Protein AF-A0A1Z8LL39-F1 (afdb_monomer)

Nearest PDB structures (foldseek):
  3uw0-assembly1_A  TM=2.334E-01  e=2.041E+00  Yersinia enterocolitica subsp. enterocolitica 8081

Structure (mmCIF, N/CA/C/O backbone):
data_AF-A0A1Z8LL39-F1
#
_entry.id   AF-A0A1Z8LL39-F1
#
loop_
_atom_site.group_PDB
_atom_site.id
_atom_site.type_symbol
_atom_site.label_atom_id
_atom_site.label_alt_id
_atom_site.label_comp_id
_atom_site.label_asym_id
_atom_site.label_entity_id
_atom_site.label_seq_id
_atom_site.pdbx_PDB_ins_code
_atom_site.Cartn_x
_atom_site.Cartn_y
_atom_site.Cartn_z
_atom_site.occupancy
_atom_site.B_iso_or_equiv
_atom_site.auth_seq_id
_atom_site.auth_comp_id
_atom_site.auth_asym_id
_atom_site.auth_atom_id
_atom_site.pdbx_PDB_model_num
ATOM 1 N N . MET A 1 1 ? -61.534 -32.043 -37.982 1.00 34.69 1 MET A N 1
ATOM 2 C CA . MET A 1 1 ? -60.806 -32.480 -36.775 1.00 34.69 1 MET A CA 1
ATOM 3 C C . MET A 1 1 ? -59.541 -31.649 -36.656 1.00 34.69 1 MET A C 1
ATOM 5 O O . MET A 1 1 ? -58.823 -31.565 -37.636 1.00 34.69 1 MET A O 1
ATOM 9 N N . LYS A 1 2 ? -59.333 -31.093 -35.455 1.00 34.78 2 LYS A N 1
ATOM 10 C CA . LYS A 1 2 ? -58.068 -30.719 -34.799 1.00 34.78 2 LYS A CA 1
ATOM 11 C C . LYS A 1 2 ? -57.168 -29.659 -35.461 1.00 34.78 2 LYS A C 1
ATOM 13 O O . LYS A 1 2 ? -56.485 -29.908 -36.444 1.00 34.78 2 LYS A O 1
ATOM 18 N N . TYR A 1 3 ? -57.147 -28.498 -34.804 1.00 37.38 3 TYR A N 1
ATOM 19 C CA . TYR A 1 3 ? -56.076 -27.505 -34.819 1.00 37.38 3 TYR A CA 1
ATOM 20 C C . TYR A 1 3 ? -54.719 -28.161 -34.521 1.00 37.38 3 TYR A C 1
ATOM 22 O O . TYR A 1 3 ? -54.639 -28.972 -33.599 1.00 37.38 3 TYR A O 1
ATOM 30 N N . SER A 1 4 ? -53.664 -27.750 -35.226 1.00 34.69 4 SER A N 1
ATOM 31 C CA . SER A 1 4 ? -52.287 -27.904 -34.745 1.00 34.69 4 SER A CA 1
ATOM 32 C C . SER A 1 4 ? -51.691 -26.521 -34.524 1.00 34.69 4 SER A C 1
ATOM 34 O O . SER A 1 4 ? -51.364 -25.801 -35.463 1.00 34.69 4 SER A O 1
ATOM 36 N N . VAL A 1 5 ? -51.614 -26.166 -33.245 1.00 36.31 5 VAL A N 1
ATOM 37 C CA . VAL A 1 5 ? -50.845 -25.052 -32.694 1.00 36.31 5 VAL A CA 1
ATOM 38 C C . VAL A 1 5 ? -49.366 -25.410 -32.829 1.00 36.31 5 VAL A C 1
ATOM 40 O O . VAL A 1 5 ? -48.944 -26.459 -32.343 1.00 36.31 5 VAL A O 1
ATOM 43 N N . LEU A 1 6 ? -48.579 -24.562 -33.489 1.00 31.30 6 LEU A N 1
ATOM 44 C CA . LEU A 1 6 ? -47.123 -24.658 -33.447 1.00 31.30 6 LEU A CA 1
ATOM 45 C C . LEU A 1 6 ? -46.660 -24.070 -32.107 1.00 31.30 6 LEU A C 1
ATOM 47 O O . LEU A 1 6 ? -46.739 -22.864 -31.891 1.00 31.30 6 LEU A O 1
ATOM 51 N N . ILE A 1 7 ? -46.229 -24.937 -31.192 1.00 41.28 7 ILE A N 1
ATOM 52 C CA . ILE A 1 7 ? -45.580 -24.553 -29.936 1.00 41.28 7 ILE A CA 1
ATOM 53 C C . ILE A 1 7 ? -44.155 -24.103 -30.275 1.00 41.28 7 ILE A C 1
ATOM 55 O O . ILE A 1 7 ? -43.344 -24.905 -30.734 1.00 41.28 7 ILE A O 1
ATOM 59 N N . LEU A 1 8 ? -43.852 -22.824 -30.052 1.00 32.78 8 LEU A N 1
ATOM 60 C CA . LEU A 1 8 ? -42.484 -22.312 -30.057 1.00 32.78 8 LEU A CA 1
ATOM 61 C C . LEU A 1 8 ? -41.840 -22.687 -28.715 1.00 32.78 8 LEU A C 1
ATOM 63 O O . LEU A 1 8 ? -42.131 -22.078 -27.688 1.00 32.78 8 LEU A O 1
ATOM 67 N N . VAL A 1 9 ? -40.997 -23.719 -28.710 1.00 42.09 9 VAL A N 1
ATOM 68 C CA . VAL A 1 9 ? -40.139 -24.033 -27.560 1.00 42.09 9 VAL A CA 1
ATOM 69 C C . VAL A 1 9 ? -38.958 -23.068 -27.605 1.00 42.09 9 VAL A C 1
ATOM 71 O O . VAL A 1 9 ? -38.073 -23.202 -28.448 1.00 42.09 9 VAL A O 1
ATOM 74 N N . LEU A 1 10 ? -38.962 -22.072 -26.719 1.00 36.94 10 LEU A N 1
ATOM 75 C CA . LEU A 1 10 ? -37.819 -21.194 -26.495 1.00 36.94 10 LEU A CA 1
ATOM 76 C C . LEU A 1 10 ? -36.738 -22.011 -25.768 1.00 36.94 10 LEU A C 1
ATOM 78 O O . LEU A 1 10 ? -36.784 -22.181 -24.552 1.00 36.94 10 LEU A O 1
ATOM 82 N N . PHE A 1 11 ? -35.793 -22.575 -26.521 1.00 40.97 11 PHE A N 1
ATOM 83 C CA . PHE A 1 11 ? -34.561 -23.112 -25.949 1.00 40.97 11 PHE A CA 1
ATOM 84 C C . PHE A 1 11 ? -33.741 -21.920 -25.453 1.00 40.97 11 PHE A C 1
ATOM 86 O O . PHE A 1 11 ? -33.117 -21.212 -26.243 1.00 40.97 11 PHE A O 1
ATOM 93 N N . GLY A 1 12 ? -33.784 -21.672 -24.144 1.00 41.69 12 GLY A N 1
ATOM 94 C CA . GLY A 1 12 ? -32.833 -20.794 -23.480 1.00 41.69 12 GLY A CA 1
ATOM 95 C C . GLY A 1 12 ? -31.440 -21.397 -23.609 1.00 41.69 12 GLY A C 1
ATOM 96 O O . GLY A 1 12 ? -31.035 -22.209 -22.783 1.00 41.69 12 GLY A O 1
ATOM 97 N N . PHE A 1 13 ? -30.715 -21.022 -24.661 1.00 41.81 13 PHE A N 1
ATOM 98 C CA . PHE A 1 13 ? -29.265 -21.103 -24.642 1.00 41.81 13 PHE A CA 1
ATOM 99 C C . PHE A 1 13 ? -28.802 -20.069 -23.618 1.00 41.81 13 PHE A C 1
ATOM 101 O O . PHE A 1 13 ? -28.784 -18.872 -23.897 1.00 41.81 13 PHE A O 1
ATOM 108 N N . ALA A 1 14 ? -28.464 -20.532 -22.415 1.00 46.44 14 ALA A N 1
ATOM 109 C CA . ALA A 1 14 ? -27.533 -19.802 -21.578 1.00 46.44 14 ALA A CA 1
ATOM 110 C C . ALA A 1 14 ? -26.226 -19.731 -22.376 1.00 46.44 14 ALA A C 1
ATOM 112 O O . ALA A 1 14 ? -25.485 -20.708 -22.466 1.00 46.44 14 ALA A O 1
ATOM 113 N N . LEU A 1 15 ? -26.004 -18.603 -23.052 1.00 38.25 15 LEU A N 1
ATOM 114 C CA . LEU A 1 15 ? -24.686 -18.253 -23.546 1.00 38.25 15 LEU A CA 1
ATOM 115 C C . LEU A 1 15 ? -23.806 -18.163 -22.304 1.00 38.25 15 LEU A C 1
ATOM 117 O O . LEU A 1 15 ? -23.965 -17.255 -21.492 1.00 38.25 15 LEU A O 1
ATOM 121 N N . THR A 1 16 ? -22.909 -19.126 -22.129 1.00 42.84 16 THR A N 1
ATOM 122 C CA . THR A 1 16 ? -21.750 -18.926 -21.273 1.00 42.84 16 THR A CA 1
ATOM 123 C C . THR A 1 16 ? -20.955 -17.801 -21.921 1.00 42.84 16 THR A C 1
ATOM 125 O O . THR A 1 16 ? -20.288 -18.008 -22.935 1.00 42.84 16 THR A O 1
ATOM 128 N N . SER A 1 17 ? -21.092 -16.582 -21.403 1.00 45.56 17 SER A N 1
ATOM 129 C CA . SER A 1 17 ? -20.181 -15.496 -21.731 1.00 45.56 17 SER A CA 1
ATOM 130 C C . SER A 1 17 ? -18.804 -15.919 -21.232 1.00 45.56 17 SER A C 1
ATOM 132 O O . SER A 1 17 ? -18.501 -15.811 -20.047 1.00 45.56 17 SER A O 1
ATOM 134 N N . HIS A 1 18 ? -17.990 -16.474 -22.124 1.00 48.25 18 HIS A N 1
ATOM 135 C CA . HIS A 1 18 ? -16.562 -16.577 -21.890 1.00 48.25 18 HIS A CA 1
ATOM 136 C C . HIS A 1 18 ? -16.024 -15.159 -21.989 1.00 48.25 18 HIS A C 1
ATOM 138 O O . HIS A 1 18 ? -15.756 -14.670 -23.085 1.00 48.25 18 HIS A O 1
ATOM 144 N N . ALA A 1 19 ? -15.956 -14.465 -20.861 1.00 56.06 19 ALA A N 1
ATOM 145 C CA . ALA A 1 19 ? -15.096 -13.310 -20.809 1.00 56.06 19 ALA A CA 1
ATOM 146 C C . ALA A 1 19 ? -13.661 -13.839 -20.857 1.00 56.06 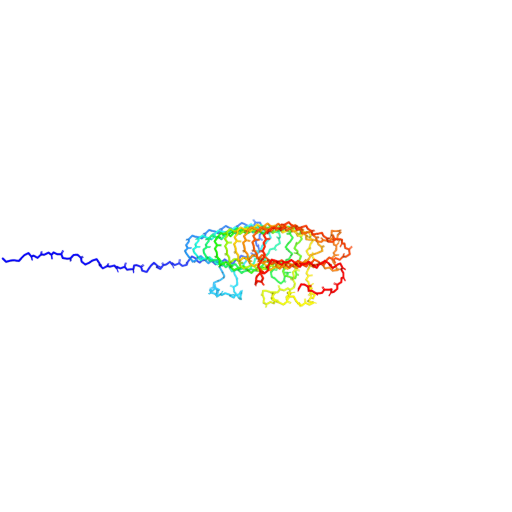19 ALA A C 1
ATOM 148 O O . ALA A 1 19 ? -13.260 -14.630 -20.006 1.00 56.06 19 ALA A O 1
ATOM 149 N N . ALA A 1 20 ? -12.961 -13.524 -21.940 1.00 62.50 20 ALA A N 1
ATOM 150 C CA . ALA A 1 20 ? -11.540 -13.789 -22.042 1.00 62.50 20 ALA A CA 1
ATOM 151 C C . ALA A 1 20 ? -10.791 -12.686 -21.291 1.00 62.50 20 ALA A C 1
ATOM 153 O O . ALA A 1 20 ? -11.190 -11.521 -21.352 1.00 62.50 20 ALA A O 1
ATOM 154 N N . ASP A 1 21 ? -9.721 -13.071 -20.609 1.00 68.50 21 ASP A N 1
ATOM 155 C CA . ASP A 1 21 ? -8.836 -12.146 -19.915 1.00 68.50 21 ASP A CA 1
ATOM 156 C C . ASP A 1 21 ? -8.061 -11.290 -20.930 1.00 68.50 21 ASP A C 1
ATOM 158 O O . ASP A 1 21 ? -7.567 -11.813 -21.936 1.00 68.50 21 ASP A O 1
ATOM 162 N N . ASN A 1 22 ? -7.909 -9.989 -20.670 1.00 76.31 22 ASN A N 1
ATOM 163 C CA . ASN A 1 22 ? -6.947 -9.168 -21.408 1.00 76.31 22 ASN A CA 1
ATOM 164 C C . ASN A 1 22 ? -5.600 -9.275 -20.705 1.00 76.31 22 ASN A C 1
ATOM 166 O O . ASN A 1 22 ? -5.484 -8.882 -19.549 1.00 76.31 22 ASN A O 1
ATOM 170 N N . GLN A 1 23 ? -4.585 -9.785 -21.395 1.00 82.38 23 GLN A N 1
ATOM 171 C CA . GLN A 1 23 ? -3.271 -10.042 -20.807 1.00 82.38 23 GLN A CA 1
ATOM 172 C C . GLN A 1 23 ? -2.202 -9.198 -21.502 1.00 82.38 23 GLN A C 1
ATOM 174 O O . GLN A 1 23 ? -2.102 -9.212 -22.731 1.00 82.38 23 GLN A O 1
ATOM 179 N N . ILE A 1 24 ? -1.412 -8.460 -20.722 1.00 80.94 24 ILE A N 1
ATOM 180 C CA . ILE A 1 24 ? -0.281 -7.658 -21.203 1.00 80.94 24 ILE A CA 1
ATOM 181 C C . ILE A 1 24 ? 0.986 -8.086 -20.462 1.00 80.94 24 ILE A C 1
ATOM 183 O O . ILE A 1 24 ? 0.988 -8.212 -19.239 1.00 80.94 24 ILE A O 1
ATOM 187 N N . TYR A 1 25 ? 2.060 -8.268 -21.232 1.00 81.25 25 TYR A N 1
ATOM 188 C CA . TYR A 1 25 ? 3.385 -8.649 -20.752 1.00 81.25 25 TYR A CA 1
ATOM 189 C C . TYR A 1 25 ? 4.413 -7.656 -21.295 1.00 81.25 25 TYR A C 1
ATOM 191 O O . TYR A 1 25 ? 4.533 -7.499 -22.514 1.00 81.25 25 TYR A O 1
ATOM 199 N N . ILE A 1 26 ? 5.149 -6.982 -20.410 1.00 76.69 26 ILE A N 1
ATOM 200 C CA . ILE A 1 26 ? 6.189 -6.014 -20.785 1.00 76.69 26 ILE A CA 1
ATOM 201 C C . ILE A 1 26 ? 7.491 -6.379 -20.072 1.00 76.69 26 ILE A C 1
ATOM 203 O O . ILE A 1 26 ? 7.519 -6.673 -18.884 1.00 76.69 26 ILE A O 1
ATOM 207 N N . THR A 1 27 ? 8.601 -6.321 -20.797 1.00 77.06 27 THR A N 1
ATOM 208 C CA . THR A 1 27 ? 9.925 -6.247 -20.181 1.00 77.06 27 THR A CA 1
ATOM 209 C C . THR A 1 27 ? 10.577 -4.980 -20.681 1.00 77.06 27 THR A C 1
ATOM 211 O O . THR A 1 27 ? 10.783 -4.831 -21.886 1.00 77.06 27 THR A O 1
ATOM 214 N N . GLN A 1 28 ? 10.893 -4.074 -19.762 1.00 74.50 28 GLN A N 1
ATOM 215 C CA . GLN A 1 28 ? 11.595 -2.842 -20.081 1.00 74.50 28 GLN A CA 1
ATOM 216 C C . GLN A 1 28 ? 12.889 -2.757 -19.280 1.00 74.50 28 GLN A C 1
ATOM 218 O O . GLN A 1 28 ? 12.918 -3.003 -18.075 1.00 74.50 28 GLN A O 1
ATOM 223 N N . THR A 1 29 ? 13.979 -2.405 -19.956 1.00 79.44 29 THR A N 1
ATOM 224 C CA . THR A 1 29 ? 15.306 -2.305 -19.337 1.00 79.44 29 THR A CA 1
ATOM 225 C C . THR A 1 29 ? 16.005 -1.023 -19.761 1.00 79.44 29 THR A C 1
ATOM 227 O O . THR A 1 29 ? 16.061 -0.739 -20.957 1.00 79.44 29 THR A O 1
ATOM 230 N N . ASN A 1 30 ? 16.617 -0.317 -18.806 1.00 73.25 30 ASN A N 1
ATOM 231 C CA . ASN A 1 30 ? 17.454 0.871 -19.032 1.00 73.25 30 ASN A CA 1
ATOM 232 C C . ASN A 1 30 ? 16.727 2.041 -19.718 1.00 73.25 30 ASN A C 1
ATOM 234 O O . ASN A 1 30 ? 17.304 2.740 -20.552 1.00 73.25 30 ASN A O 1
ATOM 238 N N . ALA A 1 31 ? 15.454 2.245 -19.382 1.00 73.31 31 ALA A N 1
ATOM 239 C CA . ALA A 1 31 ? 14.685 3.383 -19.860 1.00 73.31 31 ALA A CA 1
ATOM 240 C C . ALA A 1 31 ? 15.083 4.677 -19.128 1.00 73.31 31 ALA A C 1
ATOM 242 O O . ALA A 1 31 ? 15.419 4.659 -17.948 1.00 73.31 31 ALA A O 1
ATOM 243 N N . THR A 1 32 ? 15.033 5.816 -19.814 1.00 83.69 32 THR A N 1
ATOM 244 C CA . THR A 1 32 ? 15.180 7.142 -19.191 1.00 83.69 32 THR A CA 1
ATOM 245 C C . THR A 1 32 ? 14.031 8.010 -19.671 1.00 83.69 32 THR A C 1
ATOM 247 O O . THR A 1 32 ? 13.784 8.049 -20.879 1.00 83.69 32 THR A O 1
ATOM 250 N N . ASN A 1 33 ? 13.325 8.681 -18.759 1.00 84.38 33 ASN A N 1
ATOM 251 C CA . ASN A 1 33 ? 12.195 9.567 -19.071 1.00 84.38 33 ASN A CA 1
ATOM 252 C C . ASN A 1 33 ? 11.165 8.914 -20.005 1.00 84.38 33 ASN A C 1
ATOM 254 O O . ASN A 1 33 ? 10.737 9.503 -20.999 1.00 84.38 33 ASN A O 1
ATOM 258 N N . SER A 1 34 ? 10.850 7.645 -19.748 1.00 84.62 34 SER A N 1
ATOM 259 C CA . SER A 1 34 ? 9.909 6.886 -20.569 1.00 84.62 34 SER A CA 1
ATOM 260 C C . SER A 1 34 ? 8.511 6.954 -19.984 1.00 84.62 34 SER A C 1
ATOM 262 O O . SER A 1 34 ? 8.336 6.900 -18.770 1.00 84.62 34 SER A O 1
ATOM 264 N N . GLN A 1 35 ? 7.532 7.038 -20.878 1.00 89.88 35 GLN A N 1
ATOM 265 C CA . GLN A 1 35 ? 6.120 6.996 -20.545 1.00 89.88 35 GLN A CA 1
ATOM 266 C C . GLN A 1 35 ? 5.536 5.646 -20.963 1.00 89.88 35 GLN A C 1
ATOM 268 O O . GLN A 1 35 ? 5.779 5.188 -22.083 1.00 89.88 35 GLN A O 1
ATOM 273 N N . ILE A 1 36 ? 4.787 5.014 -20.065 1.00 88.56 36 ILE A N 1
ATOM 274 C CA . ILE A 1 36 ? 4.043 3.783 -20.318 1.00 88.56 36 ILE A CA 1
ATOM 275 C C . ILE A 1 36 ? 2.612 4.022 -19.854 1.00 88.56 36 ILE A C 1
ATOM 277 O O . ILE A 1 36 ? 2.384 4.229 -18.669 1.00 88.56 36 ILE A O 1
ATOM 281 N N . ASP A 1 37 ? 1.668 3.953 -20.788 1.00 93.00 37 ASP A N 1
ATOM 282 C CA . ASP A 1 37 ? 0.241 4.072 -20.506 1.00 93.00 37 ASP A CA 1
ATOM 283 C C . ASP A 1 37 ? -0.448 2.759 -20.902 1.00 93.00 37 ASP A C 1
ATOM 285 O O . ASP A 1 37 ? -0.301 2.287 -22.035 1.00 93.00 37 ASP A O 1
ATOM 289 N N . ILE A 1 38 ? -1.178 2.154 -19.968 1.00 91.69 38 ILE A N 1
ATOM 290 C CA . ILE A 1 38 ? -1.915 0.905 -20.167 1.00 91.69 38 ILE A CA 1
ATOM 291 C C . ILE A 1 38 ? -3.373 1.130 -19.781 1.00 91.69 38 ILE A C 1
ATOM 293 O O . ILE A 1 38 ? -3.665 1.485 -18.647 1.00 91.69 38 ILE A O 1
ATOM 297 N N . GLU A 1 39 ? -4.283 0.839 -20.705 1.00 94.69 39 GLU A N 1
ATOM 298 C CA . GLU A 1 39 ? -5.722 0.766 -20.447 1.00 94.69 39 GLU A CA 1
ATOM 299 C C . GLU A 1 39 ? -6.209 -0.641 -20.814 1.00 94.69 39 GLU A C 1
ATOM 301 O O . GLU A 1 39 ? -5.989 -1.116 -21.935 1.00 94.69 39 GLU A O 1
ATOM 306 N N . GLN A 1 40 ? -6.852 -1.333 -19.874 1.00 91.19 40 GLN A N 1
ATOM 307 C CA . GLN A 1 40 ? -7.471 -2.633 -20.116 1.00 91.19 40 GLN A CA 1
ATOM 308 C C . GLN A 1 40 ? -8.957 -2.590 -19.752 1.00 91.19 40 GLN A C 1
ATOM 310 O O . GLN A 1 40 ? -9.329 -2.280 -18.624 1.00 91.19 40 GLN A O 1
ATOM 315 N N . LEU A 1 41 ? -9.809 -2.939 -20.720 1.00 91.75 41 LEU A N 1
ATOM 316 C CA . LEU A 1 41 ? -11.264 -2.989 -20.569 1.00 91.75 41 LEU A CA 1
ATOM 317 C C . LEU A 1 41 ? -11.752 -4.427 -20.763 1.00 91.75 41 LEU A C 1
ATOM 319 O O . LEU A 1 41 ? -11.676 -4.969 -21.868 1.00 91.75 41 LEU A O 1
ATOM 323 N N . GLY A 1 42 ? -12.285 -5.051 -19.718 1.00 88.00 42 GLY A N 1
ATOM 324 C CA . GLY A 1 42 ? -12.701 -6.454 -19.765 1.00 88.00 42 GLY A CA 1
ATOM 325 C C . GLY A 1 42 ? -12.800 -7.062 -18.375 1.00 88.00 42 GLY A C 1
ATOM 326 O O . GLY A 1 42 ? -12.228 -6.554 -17.431 1.00 88.00 42 GLY A O 1
ATOM 327 N N . SER A 1 43 ? -13.544 -8.152 -18.199 1.00 86.88 43 SER A N 1
ATOM 328 C CA . SER A 1 43 ? -13.876 -8.646 -16.852 1.00 86.88 43 SER A CA 1
ATOM 329 C C . SER A 1 43 ? -12.748 -9.416 -16.137 1.00 86.88 43 SER A C 1
ATOM 331 O O . SER A 1 43 ? -12.999 -9.966 -15.066 1.00 86.88 43 SER A O 1
ATOM 333 N N . GLY A 1 44 ? -11.564 -9.504 -16.744 1.00 85.31 44 GLY A N 1
ATOM 334 C CA . GLY A 1 44 ? -10.421 -10.309 -16.303 1.00 85.31 44 GLY A CA 1
ATOM 335 C C . GLY A 1 44 ? -9.106 -9.704 -16.790 1.00 85.31 44 GLY A C 1
ATOM 336 O O . GLY A 1 44 ? -8.356 -10.330 -17.531 1.00 85.31 44 GLY A O 1
ATOM 337 N N . ASN A 1 45 ? -8.859 -8.436 -16.479 1.00 89.50 45 ASN A N 1
ATOM 338 C CA . ASN A 1 45 ? -7.652 -7.753 -16.937 1.00 89.50 45 ASN A CA 1
ATOM 339 C C . ASN A 1 45 ? -6.437 -8.200 -16.118 1.00 89.50 45 ASN A C 1
ATOM 341 O O . ASN A 1 45 ? -6.506 -8.304 -14.894 1.00 89.50 45 ASN A O 1
ATOM 345 N N . ILE A 1 46 ? -5.321 -8.465 -16.793 1.00 88.50 46 ILE A N 1
ATOM 346 C CA . ILE A 1 46 ? -4.069 -8.894 -16.176 1.00 88.50 46 ILE A CA 1
ATOM 347 C C . ILE A 1 46 ? -2.904 -8.166 -16.846 1.00 88.50 46 ILE A C 1
ATOM 349 O O . ILE A 1 46 ? -2.739 -8.201 -18.070 1.00 88.50 46 ILE A O 1
ATOM 353 N N . VAL A 1 47 ? -2.050 -7.577 -16.017 1.00 87.19 47 VAL A N 1
ATOM 354 C CA . VAL A 1 47 ? -0.687 -7.189 -16.371 1.00 87.19 47 VAL A CA 1
ATOM 355 C C . VAL A 1 47 ? 0.256 -7.973 -15.465 1.00 87.19 47 VAL A C 1
ATOM 357 O O . VAL A 1 47 ? 0.156 -7.880 -14.242 1.00 87.19 47 VAL A O 1
ATOM 360 N N . ALA A 1 48 ? 1.129 -8.781 -16.058 1.00 82.19 48 ALA A N 1
ATOM 361 C CA . ALA A 1 48 ? 2.072 -9.645 -15.345 1.00 82.19 48 ALA A CA 1
ATOM 362 C C . ALA A 1 48 ? 3.306 -9.928 -16.224 1.00 82.19 48 ALA A C 1
ATOM 364 O O . ALA A 1 48 ? 3.403 -9.386 -17.325 1.00 82.19 48 ALA A O 1
ATOM 365 N N . ASP A 1 49 ? 4.256 -10.760 -15.782 1.00 72.94 49 ASP A N 1
ATOM 366 C CA . ASP A 1 49 ? 5.200 -11.419 -16.703 1.00 72.94 49 ASP A CA 1
ATOM 367 C C . ASP A 1 49 ? 4.602 -12.735 -17.240 1.00 72.94 49 ASP A C 1
ATOM 369 O O . ASP A 1 49 ? 3.669 -13.312 -16.683 1.00 72.94 49 ASP A O 1
ATOM 373 N N . ASN A 1 50 ? 5.105 -13.178 -18.392 1.00 61.69 50 ASN A N 1
ATOM 374 C CA . ASN A 1 50 ? 4.606 -14.274 -19.220 1.00 61.69 50 ASN A CA 1
ATOM 375 C C . ASN A 1 50 ? 4.559 -15.629 -18.485 1.00 61.69 50 ASN A C 1
ATOM 377 O O . ASN A 1 50 ? 3.856 -16.539 -18.924 1.00 61.69 50 ASN A O 1
ATOM 381 N N . ALA A 1 51 ? 5.282 -15.780 -17.369 1.00 57.22 51 ALA A N 1
ATOM 382 C CA . ALA A 1 51 ? 5.234 -16.968 -16.515 1.00 57.22 51 ALA A CA 1
ATOM 383 C C . ALA A 1 51 ? 4.271 -16.850 -15.309 1.00 57.22 51 ALA A C 1
ATOM 385 O O . ALA A 1 51 ? 4.006 -17.857 -14.650 1.00 57.22 51 ALA A O 1
ATOM 386 N N . SER A 1 52 ? 3.704 -15.668 -15.043 1.00 53.75 52 SER A N 1
ATOM 387 C CA . SER A 1 52 ? 2.863 -15.368 -13.880 1.00 53.75 52 SER A CA 1
ATOM 388 C C . SER A 1 52 ? 1.379 -15.271 -14.251 1.00 53.75 52 SER A C 1
ATOM 390 O O . SER A 1 52 ? 0.838 -14.228 -14.608 1.00 53.75 52 SER A O 1
ATOM 392 N N . ASN A 1 53 ? 0.693 -16.411 -14.151 1.00 53.94 53 ASN A N 1
ATOM 393 C CA . ASN A 1 53 ? -0.763 -16.469 -13.946 1.00 53.94 53 ASN A CA 1
ATOM 394 C C . ASN A 1 53 ? -1.077 -17.005 -12.535 1.00 53.94 53 ASN A C 1
ATOM 396 O O . ASN A 1 53 ? -2.099 -17.647 -12.291 1.00 53.94 53 ASN A O 1
ATOM 400 N N . THR A 1 54 ? -0.146 -16.825 -11.599 1.00 52.53 54 THR A N 1
ATOM 401 C CA . THR A 1 54 ? -0.289 -17.262 -10.210 1.00 52.53 54 THR A CA 1
ATOM 402 C C . THR A 1 54 ? -0.176 -16.060 -9.291 1.00 52.53 54 THR A C 1
ATOM 404 O O . THR A 1 54 ? 0.429 -15.049 -9.623 1.00 52.53 54 THR A O 1
ATOM 407 N N . THR A 1 55 ? -0.781 -16.164 -8.113 1.00 51.56 55 THR A N 1
ATOM 408 C CA . THR A 1 55 ? -0.784 -15.146 -7.051 1.00 51.56 55 THR A CA 1
ATOM 409 C C . THR A 1 55 ? 0.587 -14.984 -6.373 1.00 51.56 55 THR A C 1
ATOM 411 O O . THR A 1 55 ? 0.651 -14.671 -5.189 1.00 51.56 55 THR A O 1
ATOM 414 N N . THR A 1 56 ? 1.684 -15.300 -7.065 1.00 47.09 56 THR A N 1
ATOM 415 C CA . THR A 1 56 ? 3.043 -15.367 -6.513 1.00 47.09 56 THR A CA 1
ATOM 416 C C . THR A 1 56 ? 4.011 -14.618 -7.420 1.00 47.09 56 THR A C 1
ATOM 418 O O . THR A 1 56 ? 3.978 -14.782 -8.637 1.00 47.09 56 THR A O 1
ATOM 421 N N . VAL A 1 57 ? 4.877 -13.819 -6.800 1.00 46.94 57 VAL A N 1
ATOM 422 C CA . VAL A 1 57 ? 5.709 -12.764 -7.411 1.00 46.94 57 VAL A CA 1
ATOM 423 C C . VAL A 1 57 ? 6.922 -13.291 -8.191 1.00 46.94 57 VAL A C 1
ATOM 425 O O . VAL A 1 57 ? 7.573 -12.521 -8.883 1.00 46.94 57 VAL A O 1
ATOM 428 N N . ASP A 1 58 ? 7.204 -14.598 -8.149 1.00 49.12 58 ASP A N 1
ATOM 429 C CA . ASP A 1 58 ? 8.437 -15.213 -8.687 1.00 49.12 58 ASP A CA 1
ATOM 430 C C . ASP A 1 58 ? 8.626 -15.078 -10.219 1.00 49.12 58 ASP A C 1
ATOM 432 O O . ASP A 1 58 ? 9.624 -15.540 -10.775 1.00 49.12 58 ASP A O 1
ATOM 436 N N . ALA A 1 59 ? 7.677 -14.436 -10.904 1.00 51.75 59 ALA A N 1
ATOM 437 C CA . ALA A 1 59 ? 7.754 -14.010 -12.295 1.00 51.75 59 ALA A CA 1
ATOM 438 C C . ALA A 1 59 ? 6.934 -12.721 -12.495 1.00 51.75 59 ALA A C 1
ATOM 440 O O . ALA A 1 59 ? 5.891 -12.737 -13.144 1.00 51.75 59 ALA A O 1
ATOM 441 N N . ALA A 1 60 ? 7.319 -11.613 -11.864 1.00 60.19 60 ALA A N 1
ATOM 442 C CA . ALA A 1 60 ? 6.641 -10.331 -12.042 1.00 60.19 60 ALA A CA 1
ATOM 443 C C . ALA A 1 60 ? 7.098 -9.607 -13.324 1.00 60.19 60 ALA A C 1
ATOM 445 O O . ALA A 1 60 ? 8.237 -9.756 -13.775 1.00 60.19 60 ALA A O 1
ATOM 446 N N . MET A 1 61 ? 6.201 -8.814 -13.924 1.00 72.56 61 MET A N 1
ATOM 447 C CA . MET A 1 61 ? 6.545 -7.912 -15.032 1.00 72.56 61 MET A CA 1
ATOM 448 C C . MET A 1 61 ? 7.681 -6.987 -14.587 1.00 72.56 61 MET A C 1
ATOM 450 O O . MET A 1 61 ? 7.510 -6.305 -13.589 1.00 72.56 61 MET A O 1
ATOM 454 N N . ASN A 1 62 ? 8.805 -6.928 -15.309 1.00 76.38 62 ASN A N 1
ATOM 455 C CA . ASN A 1 62 ? 9.936 -6.083 -14.915 1.00 76.38 62 ASN A CA 1
ATOM 456 C C . ASN A 1 62 ? 10.016 -4.809 -15.770 1.00 76.38 62 ASN A C 1
ATOM 458 O O . ASN A 1 62 ? 10.278 -4.878 -16.980 1.00 76.38 62 ASN A O 1
ATOM 462 N N . ILE A 1 63 ? 9.832 -3.646 -15.142 1.00 77.00 63 ILE A N 1
ATOM 463 C CA . ILE A 1 63 ? 10.005 -2.332 -15.774 1.00 77.00 63 ILE A CA 1
ATOM 464 C C . ILE A 1 63 ? 11.143 -1.599 -15.074 1.00 77.00 63 ILE A C 1
ATOM 466 O O . ILE A 1 63 ? 10.993 -1.174 -13.934 1.00 77.00 63 ILE A O 1
ATOM 470 N N . ASN A 1 64 ? 12.267 -1.416 -15.778 1.00 78.25 64 ASN A N 1
ATOM 471 C CA . ASN A 1 64 ? 13.423 -0.698 -15.247 1.00 78.25 64 ASN A CA 1
ATOM 472 C C . ASN A 1 64 ? 13.673 0.634 -15.961 1.00 78.25 64 ASN A C 1
ATOM 474 O O . ASN A 1 64 ? 13.822 0.658 -17.193 1.00 78.25 64 ASN A O 1
ATOM 478 N N . GLY A 1 65 ? 13.824 1.719 -15.200 1.00 76.62 65 GLY A N 1
ATOM 479 C CA . GLY A 1 65 ? 14.212 3.018 -15.749 1.00 76.62 65 GLY A CA 1
ATOM 480 C C . GLY A 1 65 ? 14.184 4.191 -14.771 1.00 76.62 65 GLY A C 1
ATOM 481 O O . GLY A 1 65 ? 13.529 4.140 -13.742 1.00 76.62 65 GLY A O 1
ATOM 482 N N . THR A 1 66 ? 14.884 5.268 -15.119 1.00 83.38 66 THR A N 1
ATOM 483 C CA . THR A 1 66 ? 14.916 6.525 -14.347 1.00 83.38 66 THR A CA 1
ATOM 484 C C . THR A 1 66 ? 13.905 7.519 -14.916 1.00 83.38 66 THR A C 1
ATOM 486 O O . THR A 1 66 ? 13.817 7.655 -16.143 1.00 83.38 66 THR A O 1
ATOM 489 N N . GLY A 1 67 ? 13.159 8.229 -14.067 1.00 85.31 67 GLY A N 1
ATOM 490 C CA . GLY A 1 67 ? 12.146 9.198 -14.499 1.00 85.31 67 GLY A CA 1
ATOM 491 C C . GLY A 1 67 ? 10.966 8.545 -15.224 1.00 85.31 67 GLY A C 1
ATOM 492 O O . GLY A 1 67 ? 10.504 9.054 -16.247 1.00 85.31 67 GLY A O 1
ATOM 493 N N . LEU A 1 68 ? 10.532 7.366 -14.774 1.00 86.38 68 LEU A N 1
ATOM 494 C CA . LEU A 1 68 ? 9.411 6.659 -15.395 1.00 86.38 68 LEU A CA 1
ATOM 495 C 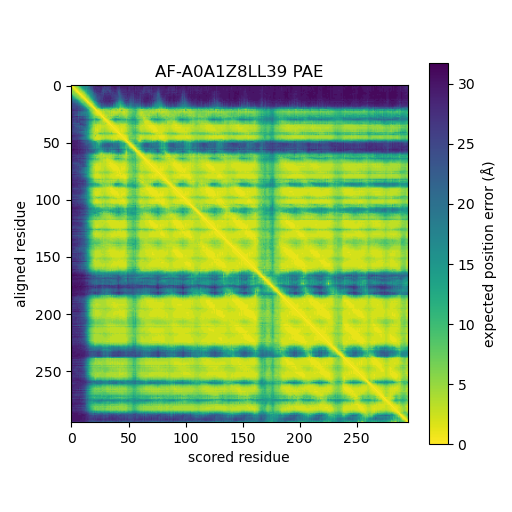C . LEU A 1 68 ? 8.092 7.371 -15.094 1.00 86.38 68 LEU A C 1
ATOM 497 O O . LEU A 1 68 ? 7.821 7.724 -13.952 1.00 86.38 68 LEU A O 1
ATOM 501 N N . ASN A 1 69 ? 7.261 7.545 -16.119 1.00 89.88 69 ASN A N 1
ATOM 502 C CA . ASN A 1 69 ? 5.860 7.917 -15.967 1.00 89.88 69 ASN A CA 1
ATOM 503 C C . ASN A 1 69 ? 5.009 6.712 -16.377 1.00 89.88 69 ASN A C 1
ATOM 505 O O . ASN A 1 69 ? 4.927 6.382 -17.561 1.00 89.88 69 ASN A O 1
ATOM 509 N N . PHE A 1 70 ? 4.454 6.015 -15.395 1.00 90.69 70 PHE A N 1
ATOM 510 C CA . PHE A 1 70 ? 3.663 4.812 -15.596 1.00 90.69 70 PHE A CA 1
ATOM 511 C C . PHE A 1 70 ? 2.211 5.086 -15.218 1.00 90.69 70 PHE A C 1
ATOM 513 O O . PHE A 1 70 ? 1.933 5.468 -14.085 1.00 90.69 70 PHE A O 1
ATOM 520 N N . ASN A 1 71 ? 1.290 4.853 -16.147 1.00 94.44 71 ASN A N 1
ATOM 521 C CA . ASN A 1 71 ? -0.142 4.976 -15.922 1.00 94.44 71 ASN A CA 1
ATOM 522 C C . ASN A 1 71 ? -0.825 3.651 -16.260 1.00 94.44 71 ASN A C 1
ATOM 524 O O . ASN A 1 71 ? -0.655 3.115 -17.357 1.00 94.44 71 ASN A O 1
ATOM 528 N N . LEU A 1 72 ? -1.618 3.141 -15.326 1.00 95.06 72 LEU A N 1
ATOM 529 C CA . LEU A 1 72 ? -2.460 1.968 -15.511 1.00 95.06 72 LEU A CA 1
ATOM 530 C C . LEU A 1 72 ? -3.910 2.317 -15.206 1.00 95.06 72 LEU A C 1
ATOM 532 O O . LEU A 1 72 ? -4.204 2.842 -14.138 1.00 95.06 72 LEU A O 1
ATOM 536 N N . ASP A 1 73 ? -4.804 1.930 -16.107 1.00 96.81 73 ASP A N 1
ATOM 537 C CA . ASP A 1 73 ? -6.243 1.886 -15.883 1.00 96.81 73 ASP A CA 1
ATOM 538 C C . ASP A 1 73 ? -6.766 0.482 -16.219 1.00 96.81 73 ASP A C 1
ATOM 540 O O . ASP A 1 73 ? -6.687 0.023 -17.364 1.00 96.81 73 ASP A O 1
ATOM 544 N N . GLN A 1 74 ? -7.249 -0.244 -15.210 1.00 95.62 74 GLN A N 1
ATOM 545 C CA . GLN A 1 74 ? -7.900 -1.539 -15.394 1.00 95.62 74 GLN A CA 1
ATOM 546 C C . GLN A 1 74 ? -9.369 -1.449 -14.979 1.00 95.62 74 GLN A C 1
ATOM 548 O O . GLN A 1 74 ? -9.697 -1.274 -13.803 1.00 95.62 74 GLN A O 1
ATOM 553 N N . ILE A 1 75 ? -10.258 -1.635 -15.957 1.00 94.81 75 ILE A N 1
ATOM 554 C CA . ILE A 1 75 ? -11.709 -1.555 -15.777 1.00 94.81 75 ILE A CA 1
ATOM 555 C C . ILE A 1 75 ? -12.338 -2.908 -16.095 1.00 94.81 75 ILE A C 1
ATOM 557 O O . ILE A 1 75 ? -12.312 -3.391 -17.236 1.00 94.81 75 ILE A O 1
ATOM 561 N N . GLY A 1 76 ? -12.947 -3.516 -15.080 1.00 92.88 76 GLY A N 1
ATOM 562 C CA . GLY A 1 76 ? -13.433 -4.886 -15.155 1.00 92.88 76 GLY A CA 1
ATOM 563 C C . GLY A 1 76 ? -13.842 -5.461 -13.813 1.00 92.88 76 GLY A C 1
ATOM 564 O O . GLY A 1 76 ? -13.409 -4.989 -12.779 1.00 92.88 76 GLY A O 1
ATOM 565 N N . SER A 1 77 ? -14.650 -6.524 -13.790 1.00 92.25 77 SER A N 1
ATOM 566 C CA . SER A 1 77 ? -15.007 -7.173 -12.515 1.00 92.25 77 SER A CA 1
ATOM 567 C C . SER A 1 77 ? -13.818 -7.818 -11.795 1.00 92.25 77 SER A C 1
ATOM 569 O O . SER A 1 77 ? -13.899 -8.023 -10.587 1.00 92.25 77 SER A O 1
ATOM 571 N N . SER A 1 78 ? -12.757 -8.174 -12.528 1.00 91.06 78 SER A N 1
ATOM 572 C CA . SER A 1 78 ? -11.503 -8.683 -11.979 1.00 91.06 78 SER A CA 1
ATOM 573 C C . SER A 1 78 ? -10.320 -8.031 -12.686 1.00 91.06 78 SER A C 1
ATOM 575 O O . SER A 1 78 ? -10.212 -8.129 -13.910 1.00 91.06 78 SER A O 1
ATOM 577 N N . ASN A 1 79 ? -9.438 -7.398 -11.915 1.00 92.75 79 ASN A N 1
ATOM 578 C CA . ASN A 1 79 ? -8.218 -6.773 -12.419 1.00 92.75 79 ASN A CA 1
ATOM 579 C C . ASN A 1 79 ? -7.011 -7.238 -11.602 1.00 92.75 79 ASN A C 1
ATOM 581 O O . ASN A 1 79 ? -7.093 -7.379 -10.380 1.00 92.75 79 ASN A O 1
ATOM 585 N N . LYS A 1 80 ? -5.894 -7.504 -12.276 1.00 91.25 80 LYS A N 1
ATOM 586 C CA . LYS A 1 80 ? -4.644 -7.928 -11.646 1.00 91.25 80 LYS A CA 1
ATOM 587 C C . LYS A 1 80 ? -3.471 -7.158 -12.223 1.00 91.25 80 LYS A C 1
ATOM 589 O O . LYS A 1 80 ? -3.270 -7.155 -13.440 1.00 91.25 80 LYS A O 1
ATOM 594 N N .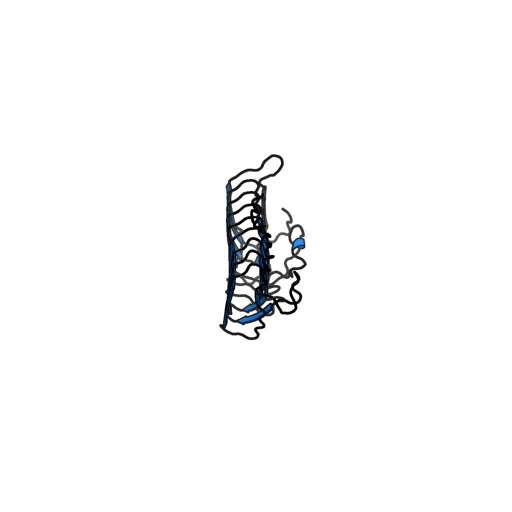 PHE A 1 81 ? -2.658 -6.605 -11.340 1.00 90.19 81 PHE A N 1
ATOM 595 C CA . PHE A 1 81 ? -1.369 -6.025 -11.671 1.00 90.19 81 PHE A CA 1
ATOM 596 C C . PHE A 1 81 ? -0.281 -6.675 -10.813 1.00 90.19 81 PHE A C 1
ATOM 598 O O . PHE A 1 81 ? -0.291 -6.564 -9.586 1.00 90.19 81 PHE A O 1
ATOM 605 N N . LEU A 1 82 ? 0.627 -7.399 -11.470 1.00 86.12 82 LEU A N 1
ATOM 606 C CA . LEU A 1 82 ? 1.697 -8.181 -10.853 1.00 86.12 82 LEU A CA 1
ATOM 607 C C . LEU A 1 82 ? 3.043 -7.767 -11.467 1.00 86.12 82 LEU A C 1
ATOM 609 O O . LEU A 1 82 ? 3.433 -8.272 -12.526 1.00 86.12 82 LEU A O 1
ATOM 613 N N . ALA A 1 83 ? 3.745 -6.823 -10.842 1.00 79.00 83 ALA A N 1
ATOM 614 C CA . ALA A 1 83 ? 4.937 -6.221 -11.440 1.00 79.00 83 ALA A CA 1
ATOM 615 C C . ALA A 1 83 ? 5.998 -5.806 -10.423 1.00 79.00 83 ALA A C 1
ATOM 617 O O . ALA A 1 83 ? 5.676 -5.280 -9.360 1.00 79.00 83 ALA A O 1
ATOM 618 N N . ASP A 1 84 ? 7.256 -5.944 -10.831 1.00 80.88 84 ASP A N 1
ATOM 619 C CA . ASP A 1 84 ? 8.390 -5.278 -10.212 1.00 80.88 84 ASP A CA 1
ATOM 620 C C . ASP A 1 84 ? 8.751 -4.044 -11.057 1.00 80.88 84 ASP A C 1
ATOM 622 O O . ASP A 1 84 ? 9.004 -4.126 -12.265 1.00 80.88 84 ASP A O 1
ATOM 626 N N . LEU A 1 85 ? 8.756 -2.874 -10.427 1.00 80.56 85 LEU A N 1
ATOM 627 C CA . LEU A 1 85 ? 9.039 -1.595 -11.077 1.00 80.56 85 LEU A CA 1
ATOM 628 C C . LEU A 1 85 ? 10.311 -1.019 -10.458 1.00 80.56 85 LEU A C 1
ATOM 630 O O . LEU A 1 85 ? 10.272 -0.442 -9.378 1.00 80.56 85 LEU A O 1
ATOM 634 N N . ASN A 1 86 ? 11.459 -1.178 -11.110 1.00 77.69 86 ASN A N 1
ATOM 635 C CA . ASN A 1 86 ? 12.731 -0.714 -10.557 1.00 77.69 86 ASN A CA 1
ATOM 636 C C . ASN A 1 86 ? 13.151 0.593 -11.233 1.00 77.69 86 ASN A C 1
ATOM 638 O O . ASN A 1 86 ? 13.616 0.608 -12.373 1.00 77.69 86 ASN A O 1
ATOM 642 N N . GLY A 1 87 ? 13.011 1.708 -10.530 1.00 73.00 87 GLY A N 1
ATOM 643 C CA . GLY A 1 87 ? 13.427 3.005 -11.043 1.00 73.00 87 GLY A CA 1
ATOM 644 C C . GLY A 1 87 ? 14.031 3.895 -9.976 1.00 73.00 87 GLY A C 1
ATOM 645 O O . GLY A 1 87 ? 13.960 3.580 -8.800 1.00 73.00 87 GLY A O 1
ATOM 646 N N . ASN A 1 88 ? 14.633 4.997 -10.416 1.00 74.81 88 ASN A N 1
ATOM 647 C CA . ASN A 1 88 ? 14.948 6.148 -9.569 1.00 74.81 88 ASN A CA 1
ATOM 648 C C . ASN A 1 88 ? 14.186 7.334 -10.140 1.00 74.81 88 ASN A C 1
ATOM 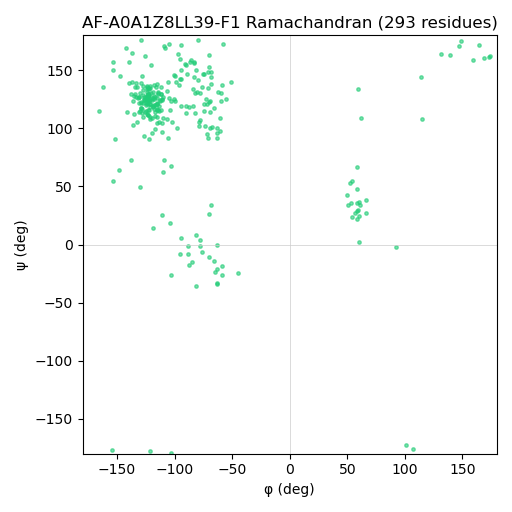650 O O . ASN A 1 88 ? 14.274 7.544 -11.353 1.00 74.81 88 ASN A O 1
ATOM 654 N N . ASP A 1 89 ? 13.480 8.079 -9.295 1.00 78.38 89 ASP A N 1
ATOM 655 C CA . ASP A 1 89 ? 12.608 9.192 -9.672 1.00 78.38 89 ASP A CA 1
ATOM 656 C C . ASP A 1 89 ? 11.470 8.760 -10.630 1.00 78.38 89 ASP A C 1
ATOM 658 O O . ASP A 1 89 ? 11.667 8.043 -11.620 1.00 78.38 89 ASP A O 1
ATOM 662 N N . GLY A 1 90 ? 10.232 9.183 -10.382 1.00 87.62 90 GLY A N 1
ATOM 663 C CA . GLY A 1 90 ? 9.133 8.825 -11.284 1.00 87.62 90 GLY A CA 1
ATOM 664 C C . GLY A 1 90 ? 7.737 9.034 -10.730 1.00 87.62 90 GLY A C 1
ATOM 665 O O . GLY A 1 90 ? 7.537 9.311 -9.554 1.00 87.62 90 GLY A O 1
ATOM 666 N N . THR A 1 91 ? 6.753 8.876 -11.605 1.00 91.25 91 THR A N 1
ATOM 667 C CA . THR A 1 91 ? 5.332 8.967 -11.281 1.00 91.25 91 THR A CA 1
ATOM 668 C C . THR A 1 91 ? 4.656 7.674 -11.698 1.00 91.25 91 THR A C 1
ATOM 670 O O . THR A 1 91 ? 4.726 7.282 -12.863 1.00 91.25 91 THR A O 1
ATOM 673 N N . TYR A 1 92 ? 3.982 7.031 -10.755 1.00 92.31 92 TYR A N 1
ATOM 674 C CA . TYR A 1 92 ? 3.261 5.788 -10.972 1.00 92.31 92 TYR A CA 1
ATOM 675 C C . TYR A 1 92 ? 1.808 5.986 -10.549 1.00 92.31 92 TYR A C 1
ATOM 677 O O . TYR A 1 92 ? 1.523 6.178 -9.369 1.00 92.31 92 TYR A O 1
ATOM 685 N N . ASN A 1 93 ? 0.898 5.956 -11.517 1.00 95.69 93 ASN A N 1
ATOM 686 C CA . ASN A 1 93 ? -0.528 6.136 -11.295 1.00 95.69 93 ASN A CA 1
ATOM 687 C C . ASN A 1 93 ? -1.267 4.853 -11.657 1.00 95.69 93 ASN A C 1
ATOM 689 O O . ASN A 1 93 ? -1.153 4.353 -12.778 1.00 95.69 93 ASN A O 1
ATOM 693 N N . PHE A 1 94 ? -2.060 4.349 -10.722 1.00 97.00 94 PHE A N 1
ATOM 694 C CA . PHE A 1 94 ? -2.862 3.151 -10.905 1.00 97.00 94 PHE A CA 1
ATOM 695 C C . PHE A 1 94 ? -4.324 3.468 -10.639 1.00 97.00 94 PHE A C 1
ATOM 697 O O . PHE A 1 94 ? -4.672 4.040 -9.610 1.00 97.00 94 PHE A O 1
ATOM 704 N N . THR A 1 95 ? -5.184 3.076 -11.569 1.00 98.12 95 THR A N 1
ATOM 705 C CA . THR A 1 95 ? -6.634 3.108 -11.419 1.00 98.12 95 THR A CA 1
ATOM 706 C C . THR A 1 95 ? -7.165 1.692 -11.564 1.00 98.12 95 THR A C 1
ATOM 708 O O . THR A 1 95 ? -6.910 1.011 -12.559 1.00 98.12 95 THR A O 1
ATOM 711 N N . PHE A 1 96 ? -7.902 1.248 -10.554 1.00 97.81 96 PHE A N 1
ATOM 712 C CA . PHE A 1 96 ? -8.530 -0.062 -10.518 1.00 97.81 96 PHE A CA 1
ATOM 713 C C . PHE A 1 96 ? -10.032 0.118 -10.317 1.00 97.81 96 PHE A C 1
ATOM 715 O O . PHE A 1 96 ? -10.470 0.537 -9.250 1.00 97.81 96 PHE A O 1
ATOM 722 N N . THR A 1 97 ? -10.831 -0.206 -11.333 1.00 97.12 97 THR A N 1
ATOM 723 C CA . THR A 1 97 ? -12.297 -0.156 -11.244 1.00 97.12 97 THR A CA 1
ATOM 724 C C . THR A 1 97 ? -12.861 -1.558 -11.392 1.00 97.12 97 THR A C 1
ATOM 726 O O . THR A 1 97 ? -12.837 -2.132 -12.487 1.00 97.12 97 THR A O 1
ATOM 729 N N . GLY A 1 98 ? -13.395 -2.116 -10.305 1.00 94.81 98 GLY A N 1
ATOM 730 C CA . GLY A 1 98 ? -13.853 -3.498 -10.311 1.00 94.81 98 GLY A CA 1
ATOM 731 C C . GLY A 1 98 ? -14.313 -4.045 -8.973 1.00 94.81 98 GLY A C 1
ATOM 732 O O . GLY A 1 98 ? -13.969 -3.535 -7.921 1.00 94.81 98 GLY A O 1
ATOM 733 N N . SER A 1 99 ? -15.059 -5.148 -9.023 1.00 93.50 99 SER A N 1
ATOM 734 C CA . SER A 1 99 ? -15.505 -5.890 -7.833 1.00 93.50 99 SER A CA 1
ATOM 735 C C . SER A 1 99 ? -14.426 -6.780 -7.203 1.00 93.50 99 SER A C 1
ATOM 737 O O . SER A 1 99 ? -14.734 -7.529 -6.283 1.00 93.50 99 SER A O 1
ATOM 739 N N . SER A 1 100 ? -13.223 -6.819 -7.780 1.00 92.81 100 SER A N 1
ATOM 740 C CA . SER A 1 100 ? -12.059 -7.504 -7.221 1.00 92.81 100 SER A CA 1
ATOM 741 C C . SER A 1 100 ? -10.801 -7.048 -7.952 1.00 92.81 100 SER A C 1
ATOM 743 O O . SER A 1 100 ? -10.618 -7.321 -9.142 1.00 92.81 100 SER A O 1
ATOM 745 N N . ASN A 1 101 ? -9.916 -6.375 -7.235 1.00 94.75 101 ASN A N 1
ATOM 746 C CA . ASN A 1 101 ? -8.645 -5.896 -7.752 1.00 94.75 101 ASN A CA 1
ATOM 747 C C . ASN A 1 101 ? -7.503 -6.499 -6.936 1.00 94.75 101 ASN A C 1
ATOM 749 O O . ASN A 1 101 ? -7.571 -6.573 -5.709 1.00 94.75 101 ASN A O 1
ATOM 753 N N . VAL A 1 102 ? -6.454 -6.944 -7.623 1.00 93.06 102 VAL A N 1
ATOM 754 C CA . VAL A 1 102 ? -5.231 -7.445 -6.994 1.00 93.06 102 VAL A CA 1
ATOM 755 C C . VAL A 1 102 ? -4.049 -6.647 -7.508 1.00 93.06 102 VAL A C 1
ATOM 757 O O . VAL A 1 102 ? -3.766 -6.664 -8.705 1.00 93.06 102 VAL A O 1
ATOM 760 N N . PHE A 1 103 ? -3.318 -6.021 -6.596 1.00 92.44 103 PHE A N 1
ATOM 761 C CA . PHE A 1 103 ? -2.013 -5.442 -6.885 1.00 92.44 103 PHE A CA 1
ATOM 762 C C . PHE A 1 103 ? -0.988 -6.135 -6.003 1.00 92.44 103 PHE A C 1
ATOM 764 O O . PHE A 1 103 ? -1.035 -6.058 -4.776 1.00 92.44 103 PHE A O 1
ATOM 771 N N . THR A 1 104 ? -0.034 -6.805 -6.630 1.00 87.81 104 THR A N 1
ATOM 772 C CA . THR A 1 104 ? 1.187 -7.226 -5.955 1.00 87.81 104 THR A CA 1
ATOM 773 C C . THR A 1 104 ? 2.369 -6.638 -6.698 1.00 87.81 104 THR A C 1
ATOM 775 O O . THR A 1 104 ? 2.587 -6.979 -7.859 1.00 87.81 104 THR A O 1
ATOM 778 N N . GLY A 1 105 ? 3.126 -5.753 -6.056 1.00 81.69 105 GLY A N 1
ATOM 779 C CA . GLY A 1 105 ? 4.314 -5.215 -6.702 1.00 81.69 105 GLY A CA 1
ATOM 780 C C . GLY A 1 105 ? 5.399 -4.750 -5.759 1.00 81.69 105 GLY A C 1
ATOM 781 O O . GLY A 1 105 ? 5.128 -4.315 -4.639 1.00 81.69 105 GLY A O 1
ATOM 782 N N . GLN A 1 106 ? 6.630 -4.860 -6.247 1.00 79.50 106 GLN A N 1
ATOM 783 C CA . GLN A 1 106 ? 7.818 -4.335 -5.594 1.00 79.50 106 GLN A CA 1
ATOM 784 C C . GLN A 1 106 ? 8.356 -3.194 -6.439 1.00 79.50 106 GLN A C 1
ATOM 786 O O . GLN A 1 106 ? 8.769 -3.377 -7.585 1.00 79.50 106 GLN A O 1
ATOM 791 N N . LEU A 1 107 ? 8.333 -1.996 -5.879 1.00 81.44 107 LEU A N 1
ATOM 792 C CA . LEU A 1 107 ? 8.970 -0.855 -6.494 1.00 81.44 107 LEU A CA 1
ATOM 793 C C . LEU A 1 107 ? 10.398 -0.817 -5.966 1.00 81.44 107 LEU A C 1
ATOM 795 O O . LEU A 1 107 ? 10.600 -0.598 -4.774 1.00 81.44 107 LEU A O 1
ATOM 799 N N . ASN A 1 108 ? 11.367 -1.052 -6.849 1.00 76.81 108 ASN A N 1
ATOM 800 C CA . ASN A 1 108 ? 12.784 -1.142 -6.517 1.00 76.81 108 ASN A CA 1
ATOM 801 C C . ASN A 1 108 ? 13.086 -2.238 -5.472 1.00 76.81 108 ASN A C 1
ATOM 803 O O . ASN A 1 108 ? 13.475 -1.956 -4.339 1.00 76.81 108 ASN A O 1
ATOM 807 N N . SER A 1 109 ? 12.886 -3.502 -5.864 1.00 72.81 109 SER A N 1
ATOM 808 C CA . SER A 1 109 ? 13.236 -4.657 -5.021 1.00 72.81 109 SER A CA 1
ATOM 809 C C . SER A 1 109 ? 14.758 -4.794 -4.877 1.00 72.81 109 SER A C 1
ATOM 811 O O . SER A 1 109 ? 15.514 -4.541 -5.826 1.00 72.81 109 SER A O 1
ATOM 813 N N . ALA A 1 110 ? 15.202 -5.217 -3.689 1.00 67.56 110 ALA A N 1
ATOM 814 C CA . ALA A 1 110 ? 16.607 -5.445 -3.334 1.00 67.56 110 ALA A CA 1
ATOM 815 C C . ALA A 1 110 ? 17.553 -4.232 -3.515 1.00 67.56 110 ALA A C 1
ATOM 817 O O . ALA A 1 110 ? 18.746 -4.411 -3.777 1.00 67.56 110 ALA A O 1
ATOM 818 N N . GLY A 1 111 ? 17.028 -3.008 -3.419 1.00 67.50 111 GLY A N 1
ATOM 819 C CA . GLY A 1 111 ? 17.809 -1.771 -3.375 1.00 67.50 111 GLY A CA 1
ATOM 820 C C . GLY A 1 111 ? 18.678 -1.503 -4.605 1.00 67.50 111 GLY A C 1
ATOM 821 O O . GLY A 1 111 ? 19.783 -0.969 -4.496 1.00 67.50 111 GLY A O 1
ATOM 822 N N . THR A 1 112 ? 18.217 -1.908 -5.794 1.00 71.44 112 THR A N 1
ATOM 823 C CA . THR A 1 112 ? 18.983 -1.729 -7.044 1.00 71.44 112 THR A CA 1
ATOM 824 C C . THR A 1 112 ? 19.210 -0.245 -7.374 1.00 71.44 112 THR A C 1
ATOM 826 O O . THR A 1 112 ? 20.251 0.123 -7.928 1.00 71.44 112 THR A O 1
ATOM 829 N N . TYR A 1 113 ? 18.247 0.602 -7.025 1.00 76.06 113 TYR A N 1
ATOM 830 C CA . TYR A 1 113 ? 18.276 2.058 -7.134 1.00 76.06 113 TYR A CA 1
ATOM 831 C C . TYR A 1 113 ? 17.876 2.687 -5.791 1.00 76.06 113 TYR A C 1
ATOM 833 O O . TYR A 1 113 ? 17.509 1.966 -4.874 1.00 76.06 113 TYR A O 1
ATOM 841 N N . ASN A 1 114 ? 17.928 4.012 -5.665 1.00 78.31 114 ASN A N 1
ATOM 842 C CA . ASN A 1 114 ? 17.101 4.711 -4.676 1.00 78.31 114 ASN A CA 1
ATOM 843 C C . ASN A 1 114 ? 15.780 5.093 -5.358 1.00 78.31 114 ASN A C 1
ATOM 845 O O . ASN A 1 114 ? 15.732 5.193 -6.581 1.00 78.31 114 ASN A O 1
ATOM 849 N N . MET A 1 115 ? 14.714 5.277 -4.590 1.00 82.56 115 MET A N 1
ATOM 850 C CA . MET A 1 115 ? 13.422 5.776 -5.061 1.00 82.56 115 MET A CA 1
ATOM 851 C C . MET A 1 115 ? 13.227 7.181 -4.495 1.00 82.56 115 MET A C 1
ATOM 853 O O . MET A 1 115 ? 12.334 7.400 -3.695 1.00 82.56 115 MET A O 1
ATOM 857 N N . ASN A 1 116 ? 14.088 8.131 -4.841 1.00 85.81 116 ASN A N 1
ATOM 858 C CA . ASN A 1 116 ? 13.905 9.504 -4.367 1.00 85.81 116 ASN A CA 1
ATOM 859 C C . ASN A 1 116 ? 12.908 10.251 -5.265 1.00 85.81 116 ASN A C 1
ATOM 861 O O . ASN A 1 116 ? 12.707 9.861 -6.417 1.00 85.81 116 ASN A O 1
ATOM 865 N N . ASP A 1 117 ? 12.269 11.295 -4.733 1.00 87.31 117 ASP A N 1
ATOM 866 C CA . ASP A 1 117 ? 11.366 12.191 -5.466 1.00 87.31 117 ASP A CA 1
ATOM 867 C C . ASP A 1 117 ? 10.272 11.448 -6.274 1.00 87.31 117 ASP A C 1
ATOM 869 O O . ASP A 1 117 ? 9.902 11.872 -7.378 1.00 87.31 117 ASP A O 1
ATOM 873 N N . PHE A 1 118 ? 9.770 10.301 -5.789 1.00 88.19 118 PHE A N 1
ATOM 874 C CA . PHE A 1 118 ? 8.744 9.543 -6.514 1.00 88.19 118 PHE A CA 1
ATOM 875 C C . PHE A 1 118 ? 7.327 9.882 -6.052 1.00 88.19 118 PHE A C 1
ATOM 877 O O . PHE A 1 118 ? 7.064 10.191 -4.892 1.00 88.19 118 PHE A O 1
ATOM 884 N N . THR A 1 119 ? 6.387 9.758 -6.985 1.00 92.81 119 THR A N 1
ATOM 885 C CA . THR A 1 119 ? 4.950 9.839 -6.726 1.00 92.81 119 THR A CA 1
ATOM 886 C C . THR A 1 119 ? 4.305 8.493 -7.015 1.00 92.81 119 THR A C 1
ATOM 888 O O . THR A 1 119 ? 4.511 7.918 -8.088 1.00 92.81 119 THR A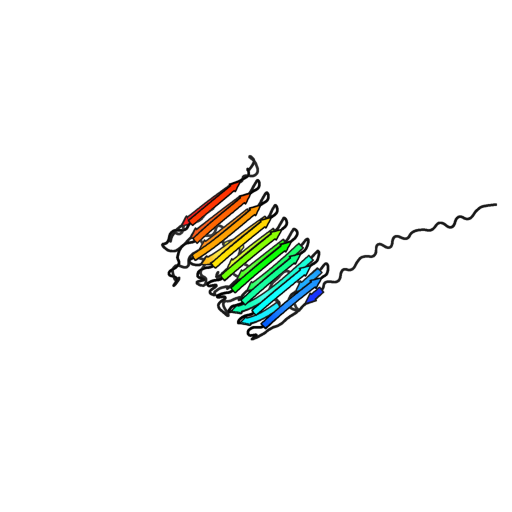 O 1
ATOM 891 N N . PHE A 1 120 ? 3.487 8.008 -6.089 1.00 94.25 120 PHE A N 1
ATOM 892 C CA . PHE A 1 120 ? 2.750 6.757 -6.230 1.00 94.25 120 PHE A CA 1
ATOM 893 C C . PHE A 1 120 ? 1.291 6.967 -5.843 1.00 94.25 120 PHE A C 1
ATOM 895 O O . PHE A 1 120 ? 0.962 7.106 -4.668 1.00 94.25 120 PHE A O 1
ATOM 902 N N . THR A 1 121 ? 0.423 7.008 -6.852 1.00 97.12 121 THR A N 1
ATOM 903 C CA . THR A 1 121 ? -1.007 7.288 -6.691 1.00 97.12 121 THR A CA 1
ATOM 904 C C . THR A 1 121 ? -1.825 6.068 -7.071 1.00 97.12 121 THR A C 1
ATOM 906 O O . THR A 1 121 ? -1.665 5.524 -8.163 1.00 97.12 121 THR A O 1
ATOM 909 N N . ASN A 1 122 ? -2.751 5.674 -6.204 1.00 97.75 122 ASN A N 1
ATOM 910 C CA . ASN A 1 122 ? -3.685 4.586 -6.456 1.00 97.75 122 ASN A CA 1
ATOM 911 C C . ASN A 1 122 ? -5.110 5.079 -6.229 1.00 97.75 122 ASN A C 1
ATOM 913 O O . ASN A 1 122 ? -5.432 5.566 -5.149 1.00 97.75 122 ASN A O 1
ATOM 917 N N . ALA A 1 123 ? -5.959 4.917 -7.237 1.00 98.44 123 ALA A N 1
ATOM 918 C CA . ALA A 1 123 ? -7.395 5.128 -7.153 1.00 98.44 123 ALA A CA 1
ATOM 919 C C . ALA A 1 123 ? -8.102 3.784 -7.338 1.00 98.44 123 ALA A C 1
ATOM 921 O O . ALA A 1 123 ? -7.946 3.121 -8.366 1.00 98.44 123 ALA A O 1
ATOM 922 N N . VAL A 1 124 ? -8.860 3.363 -6.333 1.00 98.31 124 VAL A N 1
ATOM 923 C CA . VAL A 1 124 ? -9.495 2.049 -6.284 1.00 98.31 124 VAL A CA 1
ATOM 924 C C . VAL A 1 124 ? -10.988 2.233 -6.081 1.00 98.31 124 VAL A C 1
ATOM 926 O O . VAL A 1 124 ? -11.415 2.811 -5.088 1.00 98.31 124 VAL A O 1
ATOM 929 N N . THR A 1 125 ? -11.782 1.708 -7.008 1.00 97.75 125 THR A N 1
ATOM 930 C CA . THR A 1 125 ? -13.243 1.699 -6.917 1.00 97.75 125 THR A CA 1
ATOM 931 C C . THR A 1 125 ? -13.771 0.271 -6.941 1.00 97.75 125 THR A C 1
ATOM 933 O O . THR A 1 125 ? -13.459 -0.509 -7.849 1.00 97.75 125 THR A O 1
ATOM 936 N N . GLY A 1 126 ? -14.647 -0.032 -5.985 1.00 95.31 126 GLY A N 1
ATOM 937 C CA . GLY A 1 126 ? -15.298 -1.323 -5.789 1.00 95.31 126 GLY A CA 1
ATOM 938 C C . GLY A 1 126 ? -14.759 -2.082 -4.579 1.00 95.31 126 GLY A C 1
ATOM 939 O O . GLY A 1 126 ? -13.943 -1.564 -3.824 1.00 95.31 126 GLY A O 1
ATOM 940 N N . SER A 1 127 ? -15.238 -3.310 -4.383 1.00 93.88 127 SER A N 1
ATOM 941 C CA . SER A 1 127 ? -15.021 -4.060 -3.138 1.00 93.88 127 SER A CA 1
ATOM 942 C C . SER A 1 127 ? -14.059 -5.241 -3.273 1.00 93.88 127 SER A C 1
ATOM 944 O O . SER A 1 127 ? -13.736 -5.657 -4.384 1.00 93.88 127 SER A O 1
ATOM 946 N N . SER A 1 128 ? -13.671 -5.839 -2.139 1.00 95.12 128 SER A N 1
ATOM 947 C CA . SER A 1 128 ? -12.915 -7.105 -2.072 1.00 95.12 128 SER A CA 1
ATOM 948 C C . SER A 1 128 ? -11.569 -7.048 -2.802 1.00 95.12 128 SER A C 1
ATOM 950 O O . SER A 1 128 ? -11.224 -7.926 -3.607 1.00 95.12 128 SER A O 1
ATOM 952 N N . ASN A 1 129 ? -10.811 -5.989 -2.532 1.00 96.12 129 ASN A N 1
ATOM 953 C CA . ASN A 1 129 ? -9.524 -5.750 -3.166 1.00 96.12 129 ASN A CA 1
ATOM 954 C C . ASN A 1 129 ? -8.365 -6.158 -2.253 1.00 96.12 129 ASN A C 1
ATOM 956 O O . ASN A 1 129 ? -8.437 -6.011 -1.036 1.00 96.12 129 ASN A O 1
ATOM 960 N N . ALA A 1 130 ? -7.283 -6.655 -2.850 1.00 94.75 130 ALA A N 1
ATOM 961 C CA . ALA A 1 130 ? -6.091 -7.094 -2.136 1.00 94.75 130 ALA A CA 1
ATOM 962 C C . ALA A 1 130 ? -4.842 -6.423 -2.719 1.00 94.75 130 ALA A C 1
ATOM 964 O O . ALA A 1 130 ? -4.402 -6.745 -3.827 1.00 94.75 130 ALA A O 1
ATOM 965 N N . PHE A 1 131 ? -4.259 -5.507 -1.952 1.00 94.25 131 PHE A N 1
ATOM 966 C CA . PHE A 1 131 ? -3.057 -4.767 -2.319 1.00 94.25 131 PHE A CA 1
ATOM 967 C C . PHE A 1 131 ? -1.898 -5.190 -1.420 1.00 94.25 131 PHE A C 1
ATOM 969 O O . PHE A 1 131 ? -2.005 -5.225 -0.196 1.00 94.25 131 PHE A O 1
ATOM 976 N N . THR A 1 132 ? -0.769 -5.536 -2.025 1.00 90.69 132 THR A N 1
ATOM 977 C CA . THR A 1 132 ? 0.488 -5.788 -1.319 1.00 90.69 132 THR A CA 1
ATOM 978 C C . THR A 1 132 ? 1.600 -5.103 -2.087 1.00 90.69 132 THR A C 1
ATOM 980 O O . THR A 1 132 ? 2.030 -5.581 -3.142 1.00 90.69 132 THR A O 1
ATOM 983 N N . VAL A 1 133 ? 2.043 -3.963 -1.573 1.00 89.50 133 VAL A N 1
ATOM 984 C CA . VAL A 1 133 ? 2.997 -3.089 -2.250 1.00 89.50 133 VAL A CA 1
ATOM 985 C C . VAL A 1 133 ? 4.164 -2.810 -1.321 1.00 89.50 133 VAL A C 1
ATOM 987 O O . VAL A 1 133 ? 3.977 -2.350 -0.197 1.00 89.50 133 VAL A O 1
ATOM 990 N N . ASN A 1 134 ? 5.367 -3.058 -1.824 1.00 85.75 134 ASN A N 1
ATOM 991 C CA . ASN A 1 134 ? 6.606 -2.680 -1.162 1.00 85.75 134 ASN A CA 1
ATOM 992 C C . ASN A 1 134 ? 7.326 -1.652 -2.019 1.00 85.75 134 ASN A C 1
ATOM 994 O O . ASN A 1 134 ? 7.389 -1.811 -3.239 1.00 85.75 134 ASN A O 1
ATOM 998 N N . ILE A 1 135 ? 7.887 -0.631 -1.387 1.00 85.69 135 ILE A N 1
ATOM 999 C CA . ILE A 1 135 ? 8.674 0.397 -2.056 1.00 85.69 135 ILE A CA 1
ATOM 1000 C C . ILE A 1 135 ? 10.056 0.488 -1.424 1.00 85.69 135 ILE A C 1
ATOM 1002 O O . ILE A 1 135 ? 10.179 0.509 -0.202 1.00 85.69 135 ILE A O 1
ATOM 1006 N N . ALA A 1 136 ? 11.077 0.590 -2.273 1.00 83.19 136 ALA A N 1
ATOM 1007 C CA . ALA A 1 136 ? 12.461 0.828 -1.890 1.00 83.19 136 ALA A CA 1
ATOM 1008 C C . ALA A 1 136 ? 12.945 -0.165 -0.824 1.00 83.19 136 ALA A C 1
ATOM 1010 O O . ALA A 1 136 ? 13.428 0.204 0.240 1.00 83.19 136 ALA A O 1
ATOM 1011 N N . GLU A 1 137 ? 12.774 -1.454 -1.102 1.00 81.00 137 GLU A N 1
ATOM 1012 C CA . GLU A 1 137 ? 13.312 -2.491 -0.230 1.00 81.00 137 GLU A CA 1
ATOM 1013 C C . GLU A 1 137 ? 14.836 -2.329 -0.141 1.00 81.00 137 GLU A C 1
ATOM 1015 O O . GLU A 1 137 ? 15.497 -2.306 -1.178 1.00 81.00 137 GLU A O 1
ATOM 1020 N N . ASP A 1 138 ? 15.386 -2.181 1.068 1.00 77.56 138 ASP A N 1
ATOM 1021 C CA . ASP A 1 138 ? 16.812 -1.885 1.297 1.00 77.56 138 ASP A CA 1
ATOM 1022 C C . ASP A 1 138 ? 17.353 -0.639 0.549 1.00 77.56 138 ASP A C 1
ATOM 1024 O O . ASP A 1 138 ? 18.563 -0.515 0.337 1.00 77.56 138 ASP A O 1
ATOM 1028 N N . ALA A 1 139 ? 16.488 0.313 0.172 1.00 79.81 139 ALA A N 1
ATOM 1029 C CA . ALA A 1 139 ? 16.870 1.551 -0.516 1.00 79.81 139 ALA A CA 1
ATOM 1030 C C . ALA A 1 139 ? 16.115 2.796 -0.033 1.00 79.81 139 ALA A C 1
ATOM 1032 O O . ALA A 1 139 ? 15.028 2.709 0.536 1.00 79.81 139 ALA A O 1
ATOM 1033 N N . ASP A 1 140 ? 16.713 3.970 -0.248 1.00 83.44 140 ASP A N 1
ATOM 1034 C CA . ASP A 1 140 ? 16.127 5.227 0.221 1.00 83.44 140 ASP A CA 1
ATOM 1035 C C . ASP A 1 140 ? 14.877 5.570 -0.604 1.00 83.44 140 ASP A C 1
ATOM 1037 O O . ASP A 1 140 ? 14.795 5.251 -1.795 1.00 83.44 140 ASP A O 1
ATOM 1041 N N . ALA A 1 141 ? 13.915 6.233 0.037 1.00 85.88 141 ALA A N 1
ATOM 1042 C CA . ALA A 1 141 ? 12.661 6.693 -0.555 1.00 85.88 141 ALA A CA 1
ATOM 1043 C C . ALA A 1 141 ? 12.409 8.180 -0.240 1.00 85.88 141 ALA A C 1
ATOM 1045 O O . ALA A 1 141 ? 11.358 8.545 0.289 1.00 85.88 141 ALA A O 1
ATOM 1046 N N . ASN A 1 142 ? 13.416 9.029 -0.468 1.00 87.31 142 ASN A N 1
ATOM 1047 C CA . ASN A 1 142 ? 13.383 10.418 -0.003 1.00 87.31 142 ASN A CA 1
ATOM 1048 C C . ASN A 1 142 ? 12.328 11.247 -0.740 1.00 87.31 142 ASN A C 1
ATOM 1050 O O . ASN A 1 142 ? 12.084 11.012 -1.923 1.00 87.31 142 ASN A O 1
ATOM 1054 N N . ASP A 1 143 ? 11.743 12.236 -0.062 1.00 89.00 143 ASP A N 1
ATOM 1055 C CA . ASP A 1 143 ? 10.869 13.267 -0.642 1.00 89.00 143 ASP A CA 1
ATOM 1056 C C . ASP A 1 143 ? 9.706 12.692 -1.470 1.00 89.00 143 ASP A C 1
ATOM 1058 O O . ASP A 1 143 ? 9.310 13.211 -2.515 1.00 89.00 143 ASP A O 1
ATOM 1062 N N . SER A 1 144 ? 9.174 11.562 -1.011 1.00 90.81 144 SER A N 1
ATOM 1063 C CA . SER A 1 144 ? 8.230 10.755 -1.775 1.00 90.81 144 SER A CA 1
ATOM 1064 C C . SER A 1 144 ? 6.786 11.002 -1.367 1.00 90.81 144 SER A C 1
ATOM 1066 O O . SER A 1 144 ? 6.482 11.097 -0.178 1.00 90.81 144 SER A O 1
ATOM 1068 N N . ASP A 1 145 ? 5.891 11.054 -2.354 1.00 94.12 145 ASP A N 1
ATOM 1069 C CA . ASP A 1 145 ? 4.463 11.323 -2.164 1.00 94.12 145 ASP A CA 1
ATOM 1070 C C . ASP A 1 145 ? 3.623 10.097 -2.536 1.00 94.12 145 ASP A C 1
ATOM 1072 O O . ASP A 1 145 ? 3.599 9.646 -3.687 1.00 94.12 145 ASP A O 1
ATOM 1076 N N . ILE A 1 146 ? 2.944 9.533 -1.542 1.00 95.50 146 ILE A N 1
ATOM 1077 C CA . ILE A 1 146 ? 2.128 8.328 -1.672 1.00 95.50 146 ILE A CA 1
ATOM 1078 C C . ILE A 1 146 ? 0.678 8.692 -1.410 1.00 95.50 146 ILE A C 1
ATOM 1080 O O . ILE A 1 146 ? 0.327 9.153 -0.325 1.00 95.50 146 ILE A O 1
ATOM 1084 N N . VAL A 1 147 ? -0.175 8.420 -2.391 1.00 98.00 147 VAL A N 1
ATOM 1085 C CA . VAL A 1 147 ? -1.602 8.713 -2.319 1.00 98.00 147 VAL A CA 1
ATOM 1086 C C . VAL A 1 147 ? -2.403 7.449 -2.589 1.00 98.00 147 VAL A C 1
ATOM 1088 O O . VAL A 1 147 ? -2.240 6.793 -3.621 1.00 98.00 147 VAL A O 1
ATOM 1091 N N . TRP A 1 148 ? -3.312 7.139 -1.678 1.00 98.12 148 TRP A N 1
ATOM 1092 C CA . TRP A 1 148 ? -4.300 6.086 -1.842 1.00 98.12 148 TRP A CA 1
ATOM 1093 C C . TRP A 1 148 ? -5.702 6.665 -1.703 1.00 98.12 148 TRP A C 1
ATOM 1095 O O . TRP A 1 148 ? -6.007 7.354 -0.734 1.00 98.12 148 TRP A O 1
ATOM 1105 N N . ALA A 1 149 ? -6.556 6.364 -2.675 1.00 98.50 149 ALA A N 1
ATOM 1106 C CA . ALA A 1 149 ? -7.973 6.677 -2.650 1.00 98.50 149 ALA A CA 1
ATOM 1107 C C . ALA A 1 149 ? -8.776 5.389 -2.848 1.00 98.50 149 ALA A C 1
ATOM 1109 O O . ALA A 1 149 ? -8.628 4.722 -3.875 1.00 98.50 149 ALA A O 1
ATOM 1110 N N . PHE A 1 150 ? -9.623 5.059 -1.880 1.00 98.38 150 PHE A N 1
ATOM 1111 C CA . PHE A 1 150 ? -10.524 3.913 -1.908 1.00 98.38 150 PHE A CA 1
ATOM 1112 C C . PHE A 1 150 ? -11.974 4.395 -1.881 1.00 98.38 150 PHE A C 1
ATOM 1114 O O . PHE A 1 150 ? -12.347 5.163 -1.004 1.00 98.38 150 PHE A O 1
ATOM 1121 N N . ASP A 1 151 ? -12.770 3.934 -2.842 1.00 98.00 151 ASP A N 1
ATOM 1122 C CA . ASP A 1 151 ? -14.229 4.079 -2.902 1.00 98.00 151 ASP A CA 1
ATOM 1123 C C . ASP A 1 151 ? -14.825 2.667 -2.984 1.00 98.00 151 ASP A C 1
ATOM 1125 O O . ASP A 1 151 ? -14.913 2.055 -4.058 1.00 98.00 151 ASP A O 1
ATOM 1129 N N . GLY A 1 152 ? -15.128 2.094 -1.822 1.00 96.56 152 GLY A N 1
ATOM 1130 C CA . GLY A 1 152 ? -15.630 0.736 -1.685 1.00 96.56 152 GLY A CA 1
ATOM 1131 C C . GLY A 1 152 ? -15.208 0.047 -0.390 1.00 96.56 152 GLY A C 1
ATOM 1132 O O . GLY A 1 152 ? -14.420 0.557 0.399 1.00 96.56 152 GLY A O 1
ATOM 1133 N N . ALA A 1 153 ? -15.748 -1.155 -0.198 1.00 97.69 153 ALA A N 1
ATOM 1134 C CA . ALA A 1 153 ? -15.616 -1.931 1.035 1.00 97.69 153 ALA A CA 1
ATOM 1135 C C . ALA A 1 153 ? -14.696 -3.156 0.895 1.00 97.69 153 ALA A C 1
ATOM 1137 O O . ALA A 1 153 ? -14.377 -3.584 -0.217 1.00 97.69 153 ALA A O 1
ATOM 1138 N N . ASP A 1 154 ? -14.336 -3.793 2.008 1.00 97.69 154 ASP A N 1
ATOM 1139 C CA . ASP A 1 154 ? -13.535 -5.027 2.034 1.00 97.69 154 ASP A CA 1
ATOM 1140 C C . ASP A 1 154 ? -12.157 -4.881 1.347 1.00 97.69 154 ASP A C 1
ATOM 1142 O O . ASP A 1 154 ? -11.679 -5.800 0.665 1.00 97.69 154 ASP A O 1
ATOM 1146 N N . ASN A 1 155 ? -11.516 -3.716 1.453 1.00 97.06 155 ASN A N 1
ATOM 1147 C CA . ASN A 1 155 ? -10.152 -3.533 0.964 1.00 97.06 155 ASN A CA 1
ATOM 1148 C C . ASN A 1 155 ? -9.148 -4.044 1.996 1.00 97.06 155 ASN A C 1
ATOM 1150 O O . ASN A 1 155 ? -9.187 -3.652 3.155 1.00 97.06 155 ASN A O 1
ATOM 1154 N N . ILE A 1 156 ? -8.195 -4.869 1.567 1.00 96.25 156 ILE A N 1
ATOM 1155 C CA . ILE A 1 156 ? -7.049 -5.265 2.386 1.00 96.25 156 ILE A CA 1
ATOM 1156 C C . ILE A 1 156 ? -5.789 -4.714 1.733 1.00 96.25 156 ILE A C 1
ATOM 1158 O O . ILE A 1 156 ? -5.431 -5.106 0.620 1.00 96.25 156 ILE A O 1
ATOM 1162 N N . VAL A 1 157 ? -5.101 -3.825 2.442 1.00 95.56 157 VAL A N 1
ATOM 1163 C CA . VAL A 1 157 ? -3.870 -3.192 1.980 1.00 95.56 157 VAL A CA 1
ATOM 1164 C C . VAL A 1 157 ? -2.747 -3.521 2.936 1.00 95.56 157 VAL A C 1
ATOM 1166 O O . VAL A 1 157 ? -2.815 -3.233 4.129 1.00 95.56 157 VAL A O 1
ATOM 1169 N N . PHE A 1 158 ? -1.673 -4.061 2.383 1.00 91.94 158 PHE A N 1
ATOM 1170 C CA . PHE A 1 158 ? -0.393 -4.088 3.053 1.00 91.94 158 PHE A CA 1
ATOM 1171 C C . PHE A 1 158 ? 0.602 -3.237 2.271 1.00 91.94 158 PHE A C 1
ATOM 1173 O O . PHE A 1 158 ? 0.851 -3.489 1.087 1.00 91.94 158 PHE A O 1
ATOM 1180 N N . PHE A 1 159 ? 1.156 -2.228 2.930 1.00 91.31 159 PHE A N 1
ATOM 1181 C CA . PHE A 1 159 ? 2.034 -1.249 2.311 1.00 91.31 159 PHE A CA 1
ATOM 1182 C C . PHE A 1 159 ? 3.298 -1.058 3.142 1.00 91.31 159 PHE A C 1
ATOM 1184 O O . PHE A 1 159 ? 3.216 -0.738 4.327 1.00 91.31 159 PHE A O 1
ATOM 1191 N N . ASN A 1 160 ? 4.461 -1.215 2.512 1.00 86.69 160 ASN A N 1
ATOM 1192 C CA . ASN A 1 160 ? 5.745 -0.955 3.154 1.00 86.69 160 ASN A CA 1
ATOM 1193 C C . ASN A 1 160 ? 6.607 -0.023 2.314 1.00 86.69 160 ASN A C 1
ATOM 1195 O O . ASN A 1 160 ? 6.612 -0.129 1.086 1.00 86.69 160 ASN A O 1
ATOM 1199 N N . ALA A 1 161 ? 7.388 0.831 2.973 1.00 87.12 161 ALA A N 1
ATOM 1200 C CA . ALA A 1 161 ? 8.380 1.658 2.298 1.00 87.12 161 ALA A CA 1
ATOM 1201 C C . ALA A 1 161 ? 9.700 1.762 3.074 1.00 87.12 161 ALA A C 1
ATOM 1203 O O . ALA A 1 161 ? 9.696 1.905 4.301 1.00 87.12 161 ALA A O 1
ATOM 1204 N N . ALA A 1 162 ? 10.812 1.706 2.332 1.00 82.81 162 ALA A N 1
ATOM 1205 C CA . ALA A 1 162 ? 12.187 1.826 2.827 1.00 82.81 162 ALA A CA 1
ATOM 1206 C C . ALA A 1 162 ? 12.586 0.782 3.888 1.00 82.81 162 ALA A C 1
ATOM 1208 O O . ALA A 1 162 ? 13.514 0.965 4.673 1.00 82.81 162 ALA A O 1
ATOM 1209 N N . THR A 1 163 ? 11.877 -0.345 3.929 1.00 75.00 163 THR A N 1
ATOM 1210 C CA . THR A 1 163 ? 12.123 -1.437 4.877 1.00 75.00 163 THR A CA 1
ATOM 1211 C C . THR A 1 163 ? 13.020 -2.519 4.274 1.00 75.00 163 THR A C 1
ATOM 1213 O O . THR A 1 163 ? 13.042 -2.688 3.061 1.00 75.00 163 THR A O 1
ATOM 1216 N N . ASP A 1 164 ? 13.651 -3.339 5.108 1.00 66.50 164 ASP A N 1
ATOM 1217 C CA . ASP A 1 164 ? 14.365 -4.570 4.718 1.00 66.50 164 ASP A CA 1
ATOM 1218 C C . ASP A 1 164 ? 13.446 -5.792 4.510 1.00 66.50 164 ASP A C 1
ATOM 1220 O O . ASP A 1 164 ? 13.898 -6.931 4.367 1.00 66.50 164 ASP A O 1
ATOM 1224 N N . TYR A 1 165 ? 12.125 -5.591 4.535 1.00 61.41 165 TYR A N 1
ATOM 1225 C CA . TYR A 1 165 ? 11.146 -6.669 4.433 1.00 61.41 165 TYR A CA 1
ATOM 1226 C C . TYR A 1 165 ? 10.676 -6.883 2.986 1.00 61.41 165 TYR A C 1
ATOM 1228 O O . TYR A 1 165 ? 10.008 -6.037 2.394 1.00 61.41 165 TYR A O 1
ATOM 1236 N N . THR A 1 166 ? 10.915 -8.089 2.462 1.00 56.75 166 THR A N 1
ATOM 1237 C CA . THR A 1 166 ? 10.216 -8.626 1.276 1.00 56.75 166 THR A CA 1
ATOM 1238 C C . THR A 1 166 ? 8.742 -8.948 1.579 1.00 56.75 166 THR A C 1
ATOM 1240 O O . THR A 1 166 ? 8.362 -9.174 2.733 1.00 56.75 166 THR A O 1
ATOM 1243 N N . HIS A 1 167 ? 7.912 -9.100 0.530 1.00 50.09 167 HIS A N 1
ATOM 1244 C CA . HIS A 1 167 ? 6.484 -9.497 0.577 1.00 50.09 167 HIS A CA 1
ATOM 1245 C C . HIS A 1 167 ? 6.153 -10.678 1.514 1.00 50.09 167 HIS A C 1
ATOM 1247 O O . HIS A 1 167 ? 5.015 -10.813 1.956 1.00 50.09 167 HIS A O 1
ATOM 1253 N N . SER A 1 168 ? 7.119 -11.552 1.814 1.00 44.94 168 SER A N 1
ATOM 1254 C CA . SER A 1 168 ? 6.909 -12.816 2.537 1.00 44.94 168 SER A CA 1
ATOM 1255 C C . SER A 1 168 ? 6.904 -12.723 4.072 1.00 44.94 168 SER A C 1
ATOM 1257 O O . SER A 1 168 ? 6.438 -13.659 4.721 1.00 44.94 168 SER A O 1
ATOM 1259 N N . ASN A 1 169 ? 7.374 -11.617 4.663 1.00 49.59 169 ASN A N 1
ATOM 1260 C CA . ASN A 1 169 ? 7.581 -11.499 6.119 1.00 49.59 169 ASN A CA 1
ATOM 1261 C C . ASN A 1 169 ? 6.742 -10.389 6.788 1.00 49.59 169 ASN A C 1
ATOM 1263 O O . ASN A 1 169 ? 6.959 -10.052 7.952 1.00 49.59 169 ASN A O 1
ATOM 1267 N N . LEU A 1 170 ? 5.740 -9.860 6.083 1.00 49.12 170 LEU A N 1
ATOM 1268 C CA . LEU A 1 170 ? 4.941 -8.687 6.464 1.00 49.12 170 LEU A CA 1
ATOM 1269 C C . LEU A 1 170 ? 4.121 -8.860 7.756 1.00 49.12 170 LEU A C 1
ATOM 1271 O O . LEU A 1 170 ? 4.008 -7.944 8.566 1.00 49.12 170 LEU A O 1
ATOM 1275 N N . SER A 1 171 ? 3.621 -10.069 8.025 1.00 51.16 171 SER A N 1
ATOM 1276 C CA . SER A 1 171 ? 2.881 -10.363 9.262 1.00 51.16 171 SER A CA 1
ATOM 1277 C C . SER A 1 171 ? 3.756 -10.375 10.521 1.00 51.16 171 SER A C 1
ATOM 1279 O O . SER A 1 171 ? 3.223 -10.486 11.620 1.00 51.16 171 SER A O 1
ATOM 1281 N N . SER A 1 172 ? 5.086 -10.341 10.380 1.00 55.06 172 SER A N 1
ATOM 1282 C CA . SER A 1 172 ? 6.017 -10.401 11.513 1.00 55.06 172 SER A CA 1
ATOM 1283 C C . SER A 1 172 ? 6.353 -9.031 12.109 1.00 55.06 172 SER A C 1
ATOM 1285 O O . SER A 1 172 ? 6.975 -8.988 13.169 1.00 55.06 172 SER A O 1
ATOM 1287 N N . LEU A 1 173 ? 5.929 -7.932 11.467 1.00 56.12 173 LEU A N 1
ATOM 1288 C CA . LEU A 1 173 ? 6.231 -6.570 11.915 1.00 56.12 173 LEU A CA 1
ATOM 1289 C C . LEU A 1 173 ? 5.309 -6.081 13.037 1.00 56.12 173 LEU A C 1
ATOM 1291 O O . LEU A 1 173 ? 5.750 -5.409 13.966 1.00 56.12 173 LEU A O 1
ATOM 1295 N N . PHE A 1 174 ? 4.039 -6.477 12.988 1.00 57.50 174 PHE A N 1
ATOM 1296 C CA . PHE A 1 174 ? 3.046 -6.140 14.001 1.00 57.50 174 PHE A CA 1
ATOM 1297 C C . PHE A 1 174 ? 3.177 -7.113 15.189 1.00 57.50 174 PHE A C 1
ATOM 1299 O O . PHE A 1 174 ? 2.974 -8.319 15.047 1.00 57.50 174 PHE A O 1
ATOM 1306 N N . GLY A 1 175 ? 3.588 -6.605 16.358 1.00 47.78 175 GLY A N 1
ATOM 1307 C CA . GLY A 1 175 ? 3.711 -7.378 17.607 1.00 47.78 175 GLY A CA 1
ATOM 1308 C C . GLY A 1 175 ? 5.087 -8.000 17.903 1.00 47.78 175 GLY A C 1
ATOM 1309 O O . GLY A 1 175 ? 5.279 -8.585 18.971 1.00 47.78 175 GLY A O 1
ATOM 1310 N N . SER A 1 176 ? 6.074 -7.854 17.016 1.00 45.25 176 SER A N 1
ATOM 1311 C CA . SER A 1 176 ? 7.471 -8.224 17.282 1.00 45.25 176 SER A CA 1
ATOM 1312 C C . SER A 1 176 ? 8.305 -6.968 17.497 1.00 45.25 176 SER A C 1
ATOM 1314 O O . SER A 1 176 ? 8.181 -5.995 16.762 1.00 45.25 176 SER A O 1
ATOM 1316 N N . SER A 1 177 ? 9.227 -6.994 18.458 1.00 38.84 177 SER A N 1
ATOM 1317 C CA . SER A 1 177 ? 10.267 -5.973 18.651 1.00 38.84 177 SER A CA 1
ATOM 1318 C C . SER A 1 177 ? 11.318 -5.978 17.523 1.00 38.84 177 SER A C 1
ATOM 1320 O O . SER A 1 177 ? 12.507 -5.789 17.786 1.00 38.84 177 SER A O 1
ATOM 1322 N N . GLY A 1 178 ? 10.904 -6.281 16.290 1.00 45.62 178 GLY A N 1
ATOM 1323 C CA . GLY A 1 178 ? 11.748 -6.323 15.110 1.00 45.62 178 GLY A CA 1
ATOM 1324 C C . GLY A 1 178 ? 12.383 -4.958 14.890 1.00 45.62 178 GLY A C 1
ATOM 1325 O O . GLY A 1 178 ? 11.719 -3.924 14.946 1.00 45.62 178 GLY A O 1
ATOM 1326 N N . SER A 1 179 ? 13.696 -4.955 14.689 1.00 48.84 179 SER A N 1
ATOM 1327 C CA . SER A 1 179 ? 14.362 -3.802 14.107 1.00 48.84 179 SER A CA 1
ATOM 1328 C C . SER A 1 179 ? 13.959 -3.789 12.637 1.00 48.84 179 SER A C 1
ATOM 1330 O O . SER A 1 179 ? 14.189 -4.782 11.954 1.00 48.84 179 SER A O 1
ATOM 1332 N N . VAL A 1 180 ? 13.333 -2.715 12.161 1.00 56.12 180 VAL A N 1
ATOM 1333 C CA . VAL A 1 180 ? 13.325 -2.428 10.725 1.00 56.12 180 VAL A CA 1
ATOM 1334 C C . VAL A 1 180 ? 14.734 -1.940 10.425 1.00 56.12 180 VAL A C 1
ATOM 1336 O O . VAL A 1 180 ? 15.123 -0.861 10.869 1.00 56.12 180 VAL A O 1
ATOM 1339 N N . THR A 1 181 ? 15.564 -2.807 9.849 1.00 54.81 181 THR A N 1
ATOM 1340 C CA . THR A 1 181 ? 16.951 -2.485 9.496 1.00 54.81 181 THR A CA 1
ATOM 1341 C C . THR A 1 181 ? 17.037 -2.241 8.005 1.00 54.81 181 THR A C 1
ATOM 1343 O O . THR A 1 181 ? 17.652 -3.013 7.294 1.00 54.81 181 THR A O 1
ATOM 1346 N N . GLY A 1 182 ? 16.419 -1.162 7.539 1.00 59.78 182 GLY A N 1
ATOM 1347 C CA . GLY A 1 182 ? 16.421 -0.771 6.133 1.00 59.78 182 GLY A CA 1
ATOM 1348 C C . GLY A 1 182 ? 17.010 0.616 5.918 1.00 59.78 182 GLY A C 1
ATOM 1349 O O . GLY A 1 182 ? 17.489 1.267 6.850 1.00 59.78 182 GLY A O 1
ATOM 1350 N N . ALA A 1 183 ? 16.986 1.032 4.662 1.00 56.72 183 ALA A N 1
ATOM 1351 C CA . ALA A 1 183 ? 17.461 2.312 4.164 1.00 56.72 183 ALA A CA 1
ATOM 1352 C C . ALA A 1 183 ? 16.803 3.552 4.809 1.00 56.72 183 ALA A C 1
ATOM 1354 O O . ALA A 1 183 ? 15.895 3.448 5.639 1.00 56.72 183 ALA A O 1
ATOM 1355 N N . ASP A 1 184 ? 17.336 4.730 4.481 1.00 69.12 184 ASP A N 1
ATOM 1356 C CA . ASP A 1 184 ? 17.085 6.005 5.157 1.00 69.12 184 ASP A CA 1
ATOM 1357 C C . ASP A 1 184 ? 16.243 6.934 4.277 1.00 69.12 184 ASP A C 1
ATOM 1359 O O . ASP A 1 184 ? 16.753 7.893 3.703 1.00 69.12 184 ASP A O 1
ATOM 1363 N N . ALA A 1 185 ? 14.948 6.628 4.138 1.00 77.12 185 ALA A N 1
ATOM 1364 C CA . ALA A 1 185 ? 14.024 7.528 3.457 1.00 77.12 185 ALA A CA 1
ATOM 1365 C C . ALA A 1 185 ? 13.778 8.787 4.290 1.00 77.12 185 ALA A C 1
ATOM 1367 O O . ALA A 1 185 ? 13.274 8.685 5.398 1.00 77.12 185 ALA A O 1
ATOM 1368 N N . ASP A 1 186 ? 14.037 9.974 3.769 1.00 81.56 186 ASP A N 1
ATOM 1369 C CA . ASP A 1 186 ? 13.699 11.241 4.416 1.00 81.56 186 ASP A CA 1
ATOM 1370 C C . ASP A 1 186 ? 12.404 11.823 3.837 1.00 81.56 186 ASP A C 1
ATOM 1372 O O . ASP A 1 186 ? 12.146 11.707 2.644 1.00 81.56 186 ASP A O 1
ATOM 1376 N N . ASN A 1 187 ? 11.592 12.479 4.660 1.00 85.00 187 ASN A N 1
ATOM 1377 C CA . ASN A 1 187 ? 10.445 13.258 4.187 1.00 85.00 187 ASN A CA 1
ATOM 1378 C C . ASN A 1 187 ? 9.443 12.514 3.296 1.00 85.00 187 ASN A C 1
ATOM 1380 O O . ASN A 1 187 ? 9.070 12.965 2.214 1.00 85.00 187 ASN A O 1
ATOM 1384 N N . MET A 1 188 ? 8.944 11.387 3.803 1.00 90.12 188 MET A N 1
ATOM 1385 C CA . MET A 1 188 ? 7.832 10.684 3.170 1.00 90.12 188 MET A CA 1
ATOM 1386 C C . MET A 1 188 ? 6.490 11.333 3.521 1.00 90.12 188 MET A C 1
ATOM 1388 O O . MET A 1 188 ? 6.178 11.543 4.697 1.00 90.12 188 MET A O 1
ATOM 1392 N N . ASN A 1 189 ? 5.671 11.587 2.503 1.00 93.88 189 ASN A N 1
ATOM 1393 C CA . ASN A 1 189 ? 4.307 12.077 2.635 1.00 93.88 189 ASN A CA 1
ATOM 1394 C C . ASN A 1 189 ? 3.307 10.990 2.230 1.00 93.88 189 ASN A C 1
ATOM 1396 O O . ASN A 1 189 ? 3.406 10.417 1.147 1.00 93.88 189 ASN A O 1
ATOM 1400 N N . LEU A 1 190 ? 2.346 10.698 3.102 1.00 96.25 190 LEU A N 1
ATOM 1401 C CA . LEU A 1 190 ? 1.314 9.697 2.866 1.00 96.25 190 LEU A CA 1
ATOM 1402 C C . LEU A 1 190 ? -0.061 10.342 3.003 1.00 96.25 190 LEU A C 1
ATOM 1404 O O . LEU A 1 190 ? -0.353 10.972 4.016 1.00 96.25 190 LEU A O 1
ATOM 1408 N N . ASN A 1 191 ? -0.921 10.145 2.015 1.00 98.00 191 ASN A N 1
ATOM 1409 C CA . ASN A 1 191 ? -2.296 10.617 2.041 1.00 98.00 191 ASN A CA 1
ATOM 1410 C C . ASN A 1 191 ? -3.245 9.468 1.704 1.00 98.00 191 ASN A C 1
ATOM 1412 O O . ASN A 1 191 ? -3.150 8.865 0.633 1.00 98.00 191 ASN A O 1
ATOM 1416 N N . TRP A 1 192 ? -4.152 9.178 2.626 1.00 98.38 192 TRP A N 1
ATOM 1417 C CA . TRP A 1 192 ? -5.125 8.109 2.506 1.00 98.38 192 TRP A CA 1
ATOM 1418 C C . TRP A 1 192 ? -6.524 8.691 2.607 1.00 98.38 192 TRP A C 1
ATOM 1420 O O . TRP A 1 192 ? -6.876 9.281 3.621 1.00 98.38 192 TRP A O 1
ATOM 1430 N N . ASN A 1 193 ? -7.316 8.486 1.562 1.00 98.56 193 ASN A N 1
ATOM 1431 C CA . ASN A 1 193 ? -8.740 8.781 1.545 1.00 98.56 193 ASN A CA 1
ATOM 1432 C C . ASN A 1 193 ? -9.506 7.472 1.346 1.00 98.56 193 ASN A C 1
ATOM 1434 O O . ASN A 1 193 ? -9.297 6.778 0.349 1.00 98.56 193 ASN A O 1
ATOM 1438 N N . VAL A 1 194 ? -10.362 7.122 2.294 1.00 98.31 194 VAL A N 1
ATOM 1439 C CA . VAL A 1 194 ? -11.089 5.856 2.327 1.00 98.31 194 VAL A CA 1
ATOM 1440 C C . VAL A 1 194 ? -12.563 6.159 2.550 1.00 98.31 194 VAL A C 1
ATOM 1442 O O . VAL A 1 194 ? -12.933 6.640 3.613 1.00 98.31 194 VAL A O 1
ATOM 1445 N N . ASP A 1 195 ? -13.388 5.851 1.556 1.00 98.31 195 ASP A N 1
ATOM 1446 C CA . ASP A 1 195 ? -14.849 5.876 1.629 1.00 98.31 195 ASP A CA 1
ATOM 1447 C C . ASP A 1 195 ? -15.358 4.436 1.487 1.00 98.31 195 ASP A C 1
ATOM 1449 O O . ASP A 1 195 ? -15.294 3.836 0.409 1.00 98.31 195 ASP A O 1
ATOM 1453 N N . GLY A 1 196 ? -15.796 3.848 2.598 1.00 97.69 196 GLY A N 1
ATOM 1454 C CA . GLY A 1 196 ? -16.365 2.509 2.645 1.00 97.69 196 GLY A CA 1
ATOM 1455 C C . GLY A 1 196 ? -16.073 1.745 3.933 1.00 97.69 196 GLY A C 1
ATOM 1456 O O . GLY A 1 196 ? -15.261 2.139 4.770 1.00 97.69 196 GLY A O 1
ATOM 1457 N N . ASP A 1 197 ? -16.740 0.601 4.055 1.00 98.19 197 ASP A N 1
ATOM 1458 C CA . ASP A 1 197 ? -16.731 -0.227 5.260 1.00 98.19 197 ASP A CA 1
ATOM 1459 C C . ASP A 1 197 ? -15.715 -1.383 5.177 1.00 98.19 197 ASP A C 1
ATOM 1461 O O . ASP A 1 197 ? -15.276 -1.783 4.096 1.00 98.19 197 ASP A O 1
ATOM 1465 N N . ASP A 1 198 ? -15.396 -1.985 6.324 1.00 98.00 198 ASP A N 1
ATOM 1466 C CA . ASP A 1 198 ? -14.672 -3.264 6.427 1.00 98.00 198 ASP A CA 1
ATOM 1467 C C . ASP A 1 198 ? -13.267 -3.258 5.779 1.00 98.00 198 ASP A C 1
ATOM 1469 O O . ASP A 1 198 ? -12.774 -4.285 5.298 1.00 98.00 198 ASP A O 1
ATOM 1473 N N . ASN A 1 199 ? -12.592 -2.107 5.751 1.00 97.88 199 ASN A N 1
ATOM 1474 C CA . ASN A 1 199 ? -11.245 -2.009 5.194 1.00 97.88 199 ASN A CA 1
ATOM 1475 C C . ASN A 1 199 ? -10.168 -2.281 6.248 1.00 97.88 199 ASN A C 1
ATOM 1477 O O . ASN A 1 199 ? -10.303 -1.925 7.414 1.00 97.88 199 ASN A O 1
ATOM 1481 N N . VAL A 1 200 ? -9.056 -2.880 5.826 1.00 97.12 200 VAL A N 1
ATOM 1482 C CA . VAL A 1 200 ? -7.904 -3.195 6.674 1.00 97.12 200 VAL A CA 1
ATOM 1483 C C . VAL A 1 200 ? -6.638 -2.649 6.031 1.00 97.12 200 VAL A C 1
ATOM 1485 O O . VAL A 1 200 ? -6.210 -3.121 4.974 1.00 97.12 200 VAL A O 1
ATOM 1488 N N . PHE A 1 201 ? -5.995 -1.704 6.709 1.00 96.50 201 PHE A N 1
ATOM 1489 C CA . PHE A 1 201 ? -4.742 -1.088 6.289 1.00 96.50 201 PHE A CA 1
ATOM 1490 C C . PHE A 1 201 ? -3.627 -1.487 7.243 1.00 96.50 201 PHE A C 1
ATOM 1492 O O . PHE A 1 201 ? -3.715 -1.259 8.445 1.00 96.50 201 PHE A O 1
ATOM 1499 N N . LYS A 1 202 ? -2.559 -2.067 6.701 1.00 93.06 202 LYS A N 1
ATOM 1500 C CA . LYS A 1 202 ? -1.333 -2.365 7.439 1.00 93.06 202 LYS A CA 1
ATOM 1501 C C . LYS A 1 202 ? -0.166 -1.667 6.771 1.00 93.06 202 LYS A C 1
ATOM 1503 O O . LYS A 1 202 ? 0.231 -2.039 5.666 1.00 93.06 202 LYS A O 1
ATOM 1508 N N . VAL A 1 203 ? 0.365 -0.654 7.441 1.00 91.75 203 VAL A N 1
ATOM 1509 C CA . VAL A 1 203 ? 1.368 0.255 6.892 1.00 91.75 203 VAL A CA 1
ATOM 1510 C C . VAL A 1 203 ? 2.624 0.247 7.747 1.00 91.75 203 VAL A C 1
ATOM 1512 O O . VAL A 1 203 ? 2.553 0.479 8.952 1.00 91.75 203 VAL A O 1
ATOM 1515 N N . ALA A 1 204 ? 3.781 0.035 7.121 1.00 87.50 204 ALA A N 1
ATOM 1516 C CA . ALA A 1 204 ? 5.070 0.153 7.788 1.00 87.50 204 ALA A CA 1
ATOM 1517 C C . ALA A 1 204 ? 6.064 1.010 7.004 1.00 87.50 204 ALA A C 1
ATOM 1519 O O . ALA A 1 204 ? 6.347 0.746 5.838 1.00 87.50 204 ALA A O 1
ATOM 1520 N N . ILE A 1 205 ? 6.631 2.019 7.661 1.00 87.06 205 ILE A N 1
ATOM 1521 C CA . ILE A 1 205 ? 7.539 2.987 7.042 1.00 87.06 205 ILE A CA 1
ATOM 1522 C C . ILE A 1 205 ? 8.829 3.081 7.853 1.00 87.06 205 ILE A C 1
ATOM 1524 O O . ILE A 1 205 ? 8.793 3.308 9.066 1.00 87.06 205 ILE A O 1
ATOM 1528 N N . SER A 1 206 ? 9.966 2.941 7.174 1.00 84.38 206 SER A N 1
ATOM 1529 C CA . SER A 1 206 ? 11.289 3.243 7.727 1.00 84.38 206 SER A CA 1
ATOM 1530 C C . SER A 1 206 ? 11.721 4.633 7.276 1.00 84.38 206 SER A C 1
ATOM 1532 O O . SER A 1 206 ? 12.152 4.818 6.143 1.00 84.38 206 SER A O 1
ATOM 1534 N N . SER A 1 207 ? 11.569 5.629 8.139 1.00 82.62 207 SER A N 1
ATOM 1535 C CA . SER A 1 207 ? 11.945 7.006 7.831 1.00 82.62 207 SER A CA 1
ATOM 1536 C C . SER A 1 207 ? 12.083 7.834 9.112 1.00 82.62 207 SER A C 1
ATOM 1538 O O . SER A 1 207 ? 11.212 7.740 9.976 1.00 82.62 207 SER A O 1
ATOM 1540 N N . PRO A 1 208 ? 13.131 8.662 9.287 1.00 78.94 208 PRO A N 1
ATOM 1541 C CA . PRO A 1 208 ? 13.226 9.630 10.385 1.00 78.94 208 PRO A CA 1
ATOM 1542 C C . PRO A 1 208 ? 12.091 10.664 10.429 1.00 78.94 208 PRO A C 1
ATOM 1544 O O . PRO A 1 208 ? 11.815 11.183 11.516 1.00 78.94 208 PRO A O 1
ATOM 1547 N N . PHE A 1 209 ? 11.452 10.973 9.295 1.00 85.25 209 PHE A N 1
ATOM 1548 C CA . PHE A 1 209 ? 10.380 11.963 9.198 1.00 85.25 209 PHE A CA 1
ATOM 1549 C C . PHE A 1 209 ? 9.286 11.497 8.230 1.00 85.25 209 PHE A C 1
ATOM 1551 O O . PHE A 1 209 ? 9.486 11.400 7.020 1.00 85.25 209 PHE A O 1
ATOM 1558 N N . VAL A 1 210 ? 8.097 11.250 8.783 1.00 89.00 210 VAL A N 1
ATOM 1559 C CA . VAL A 1 210 ? 6.910 10.868 8.010 1.00 89.00 210 VAL A CA 1
ATOM 1560 C C . VAL A 1 210 ? 5.793 11.848 8.304 1.00 89.00 210 VAL A C 1
ATOM 1562 O O . VAL A 1 210 ? 5.418 12.003 9.466 1.00 89.00 210 VAL A O 1
ATOM 1565 N N . ASN A 1 211 ? 5.227 12.454 7.266 1.00 92.75 211 ASN A N 1
ATO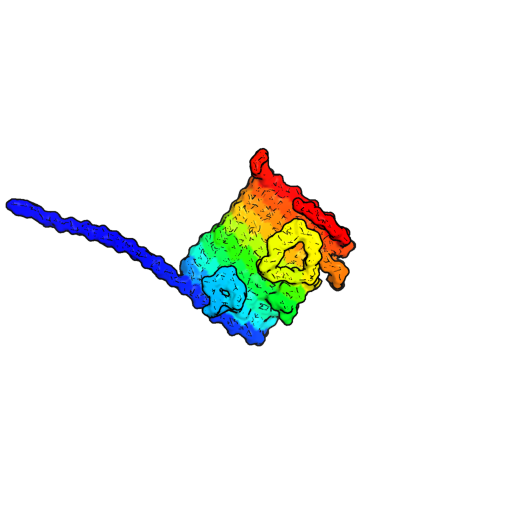M 1566 C CA . ASN A 1 211 ? 3.954 13.153 7.352 1.00 92.75 211 ASN A CA 1
ATOM 1567 C C . ASN A 1 211 ? 2.855 12.251 6.793 1.00 92.75 211 ASN A C 1
ATOM 1569 O O . ASN A 1 211 ? 2.958 11.784 5.663 1.00 92.75 211 ASN A O 1
ATOM 1573 N N . GLN A 1 212 ? 1.809 12.003 7.571 1.00 95.44 212 GLN A N 1
ATOM 1574 C CA . GLN A 1 212 ? 0.679 11.208 7.112 1.00 95.44 212 GLN A CA 1
ATOM 1575 C C . GLN A 1 212 ? -0.659 11.855 7.449 1.00 95.44 212 GLN A C 1
ATOM 1577 O O . GLN A 1 212 ? -0.859 12.368 8.555 1.00 95.44 212 GLN A O 1
ATOM 1582 N N . ASP A 1 213 ? -1.568 11.777 6.487 1.00 97.75 213 ASP A N 1
ATOM 1583 C CA . ASP A 1 213 ? -2.962 12.178 6.598 1.00 97.75 213 ASP A CA 1
ATOM 1584 C C . ASP A 1 213 ? -3.852 10.985 6.244 1.00 97.75 213 ASP A C 1
ATOM 1586 O O . ASP A 1 213 ? -3.664 10.341 5.209 1.00 97.75 213 ASP A O 1
ATOM 1590 N N . TRP A 1 214 ? -4.784 10.677 7.137 1.00 98.44 214 TRP A N 1
ATOM 1591 C CA . TRP A 1 214 ? -5.780 9.630 6.975 1.00 98.44 214 TRP A CA 1
ATOM 1592 C C . TRP A 1 214 ? -7.162 10.255 7.095 1.00 98.44 214 TRP A C 1
ATOM 1594 O O . TRP A 1 214 ? -7.480 10.868 8.115 1.00 98.44 214 TRP A O 1
ATOM 1604 N N . ASP A 1 215 ? -7.983 10.063 6.075 1.00 98.50 215 ASP A N 1
ATOM 1605 C CA . ASP A 1 215 ? -9.409 10.362 6.063 1.00 98.50 215 ASP A CA 1
ATOM 1606 C C . ASP A 1 215 ? -10.153 9.055 5.792 1.00 98.50 215 ASP A C 1
ATOM 1608 O O . ASP A 1 215 ? -10.028 8.476 4.713 1.00 98.50 215 ASP A O 1
ATOM 1612 N N . ILE A 1 216 ? -10.832 8.532 6.812 1.00 98.38 216 ILE A N 1
ATOM 1613 C CA . ILE A 1 216 ? -11.531 7.248 6.767 1.00 98.38 216 ILE A CA 1
ATOM 1614 C C . ILE A 1 216 ? -12.998 7.483 7.129 1.00 98.38 216 ILE A C 1
ATOM 1616 O O . ILE A 1 216 ? -13.307 7.857 8.261 1.00 98.38 216 ILE A O 1
ATOM 1620 N N . ASP A 1 217 ? -13.901 7.237 6.186 1.00 98.25 217 ASP A N 1
ATOM 1621 C CA . ASP A 1 217 ? -15.352 7.289 6.368 1.00 98.25 217 ASP A CA 1
ATOM 1622 C C . ASP A 1 217 ? -15.958 5.907 6.093 1.00 98.25 217 ASP A C 1
ATOM 1624 O O . ASP A 1 217 ? -15.814 5.358 5.003 1.00 98.25 217 ASP A O 1
ATOM 1628 N N . GLY A 1 218 ? -16.605 5.328 7.102 1.00 97.69 218 GLY A N 1
ATOM 1629 C CA . GLY A 1 218 ? -17.227 4.008 7.053 1.00 97.69 218 GLY A CA 1
ATOM 1630 C C . GLY A 1 218 ? -17.017 3.189 8.327 1.00 97.69 218 GLY A C 1
ATOM 1631 O O . GLY A 1 218 ? -16.135 3.458 9.151 1.00 97.69 218 GLY A O 1
ATOM 1632 N N . ASP A 1 219 ? -17.832 2.156 8.484 1.00 97.81 219 ASP A N 1
ATOM 1633 C CA . ASP A 1 219 ? -17.832 1.273 9.646 1.00 97.81 219 ASP A CA 1
ATOM 1634 C C . ASP A 1 219 ? -16.765 0.163 9.527 1.00 97.81 219 ASP A C 1
ATOM 1636 O O . ASP A 1 219 ? -16.374 -0.251 8.438 1.00 97.81 219 ASP A O 1
ATOM 1640 N N . ASN A 1 220 ? -16.334 -0.397 10.662 1.00 97.00 220 ASN A N 1
ATOM 1641 C CA . ASN A 1 220 ? -15.450 -1.576 10.739 1.00 97.00 220 ASN A CA 1
ATOM 1642 C C . ASN A 1 220 ? -14.084 -1.416 10.039 1.00 97.00 220 ASN A C 1
ATOM 1644 O O . ASN A 1 220 ? -13.494 -2.395 9.584 1.00 97.00 220 ASN A O 1
ATOM 1648 N N . ASN A 1 221 ? -13.568 -0.193 9.959 1.00 97.56 221 ASN A N 1
ATOM 1649 C CA . ASN A 1 221 ? -12.260 0.069 9.370 1.00 97.56 221 ASN A CA 1
ATOM 1650 C C . ASN A 1 221 ? -11.121 -0.148 10.382 1.00 97.56 221 ASN A C 1
ATOM 1652 O O . ASN A 1 221 ? -11.175 0.350 11.507 1.00 97.56 221 ASN A O 1
ATOM 1656 N N . THR A 1 222 ? -10.065 -0.849 9.969 1.00 96.50 222 THR A N 1
ATOM 1657 C CA . THR A 1 222 ? -8.857 -1.111 10.763 1.00 96.50 222 THR A CA 1
ATOM 1658 C C . THR A 1 222 ? -7.636 -0.422 10.157 1.00 96.50 222 THR A C 1
ATOM 1660 O O . THR A 1 222 ? -7.338 -0.609 8.976 1.00 96.50 222 THR A O 1
ATOM 1663 N N . LEU A 1 223 ? -6.888 0.318 10.975 1.00 95.94 223 LEU A N 1
ATOM 1664 C CA . LEU A 1 223 ? -5.611 0.938 10.631 1.00 95.94 223 LEU A CA 1
ATOM 1665 C C . LEU A 1 223 ? -4.517 0.480 11.598 1.00 95.94 223 LEU A C 1
ATOM 1667 O O . LEU A 1 223 ? -4.475 0.933 12.737 1.00 95.94 223 LEU A O 1
ATOM 1671 N N . ASP A 1 224 ? -3.573 -0.311 11.096 1.00 93.38 224 ASP A N 1
ATOM 1672 C CA . ASP A 1 224 ? -2.328 -0.631 11.789 1.00 93.38 224 ASP A CA 1
ATOM 1673 C C . ASP A 1 224 ? -1.179 0.129 11.110 1.00 93.38 224 ASP A C 1
ATOM 1675 O O . ASP A 1 224 ? -0.759 -0.215 10.001 1.00 93.38 224 ASP A O 1
ATOM 1679 N N . TYR A 1 225 ? -0.638 1.152 11.766 1.00 91.69 225 TYR A N 1
ATOM 1680 C CA . TYR A 1 225 ? 0.496 1.930 11.264 1.00 91.69 225 TYR A CA 1
ATOM 1681 C C . TYR A 1 225 ? 1.724 1.798 12.164 1.00 91.69 225 TYR A C 1
ATOM 1683 O O . TYR A 1 225 ? 1.650 1.960 13.383 1.00 91.69 225 TYR A O 1
ATOM 1691 N N . ILE A 1 226 ? 2.889 1.611 11.540 1.00 86.81 226 ILE A N 1
ATOM 1692 C CA . ILE A 1 226 ? 4.199 1.661 12.188 1.00 86.81 226 ILE A CA 1
ATOM 1693 C C . ILE A 1 226 ? 5.133 2.589 11.402 1.00 86.81 226 ILE A C 1
ATOM 1695 O O . ILE A 1 226 ? 5.502 2.302 10.267 1.00 86.81 226 ILE A O 1
ATOM 1699 N N . GLY A 1 227 ? 5.575 3.674 12.033 1.00 85.75 227 GLY A N 1
ATOM 1700 C CA . GLY A 1 227 ? 6.642 4.550 11.552 1.00 85.75 227 GLY A CA 1
ATOM 1701 C C . GLY A 1 227 ? 7.867 4.408 12.445 1.00 85.75 227 GLY A C 1
ATOM 1702 O O . GLY A 1 227 ? 7.757 4.544 13.667 1.00 85.75 227 GLY A O 1
ATOM 1703 N N . ILE A 1 228 ? 9.022 4.093 11.861 1.00 79.94 228 ILE A N 1
ATOM 1704 C CA . ILE A 1 228 ? 10.286 3.924 12.587 1.00 79.94 228 ILE A CA 1
ATOM 1705 C C . ILE A 1 228 ? 11.355 4.811 11.956 1.00 79.94 228 ILE A C 1
ATOM 1707 O O . ILE A 1 228 ? 11.668 4.665 10.780 1.00 79.94 228 ILE A O 1
ATOM 1711 N N . GLY A 1 229 ? 11.968 5.674 12.760 1.00 74.44 229 GLY A N 1
ATOM 1712 C CA . GLY A 1 229 ? 13.160 6.423 12.390 1.00 74.44 229 GLY A CA 1
ATOM 1713 C C . GLY A 1 229 ? 14.419 5.564 12.465 1.00 74.44 229 GLY A C 1
ATOM 1714 O O . GLY A 1 229 ? 14.695 4.921 13.483 1.00 74.44 229 GLY A O 1
ATOM 1715 N N . ASN A 1 230 ? 15.223 5.578 11.401 1.00 69.69 230 ASN A N 1
ATOM 1716 C CA . ASN A 1 230 ? 16.544 4.961 11.407 1.00 69.69 230 ASN A CA 1
ATOM 1717 C C . ASN A 1 230 ? 17.516 5.831 12.225 1.00 69.69 230 ASN A C 1
ATOM 1719 O O . ASN A 1 230 ? 17.762 6.984 11.899 1.00 69.69 230 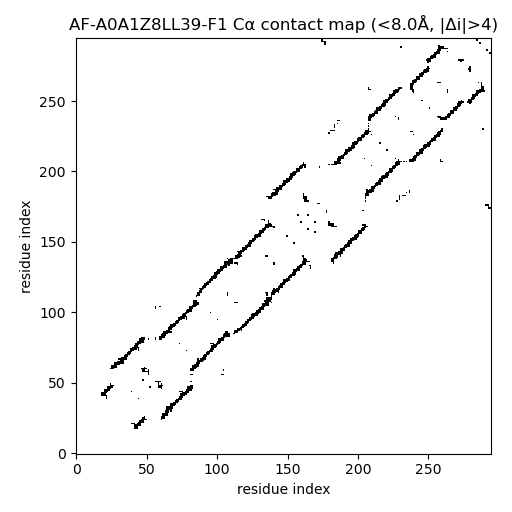ASN A O 1
ATOM 1723 N N . ALA A 1 231 ? 18.116 5.290 13.290 1.00 61.69 231 ALA A N 1
ATOM 1724 C CA . ALA A 1 231 ? 19.052 6.038 14.145 1.00 61.69 231 ALA A CA 1
ATOM 1725 C C . ALA A 1 231 ? 20.355 6.460 13.442 1.00 61.69 231 ALA A C 1
ATOM 1727 O O . ALA A 1 231 ? 21.098 7.282 13.978 1.00 61.69 231 ALA A O 1
ATOM 1728 N N . ASN A 1 232 ? 20.644 5.881 12.275 1.00 61.00 232 ASN A N 1
ATOM 1729 C CA . ASN A 1 232 ? 21.774 6.264 11.433 1.00 61.00 232 ASN A CA 1
ATOM 1730 C C . ASN A 1 232 ? 21.384 7.278 10.352 1.00 61.00 232 ASN A C 1
ATOM 1732 O O . ASN A 1 232 ? 22.223 7.584 9.503 1.00 61.00 232 ASN A O 1
ATOM 1736 N N . ALA A 1 233 ? 20.141 7.764 10.385 1.00 59.75 233 ALA A N 1
ATOM 1737 C CA . ALA A 1 233 ? 19.635 8.705 9.416 1.00 59.75 233 ALA A CA 1
ATOM 1738 C C . ALA A 1 233 ? 20.458 9.989 9.389 1.00 59.75 233 ALA A C 1
ATOM 1740 O O . ALA A 1 233 ? 20.850 10.518 10.435 1.00 59.75 233 ALA A O 1
ATOM 1741 N N . SER A 1 234 ? 20.731 10.487 8.187 1.00 55.94 234 SER A N 1
ATOM 1742 C CA . SER A 1 234 ? 21.513 11.716 8.001 1.00 55.94 234 SER A CA 1
ATOM 1743 C C . SER A 1 234 ? 20.668 12.993 8.013 1.00 55.94 234 SER A C 1
ATOM 1745 O O . SER A 1 234 ? 21.235 14.085 7.904 1.00 55.94 234 SER A O 1
ATOM 1747 N N . SER A 1 235 ? 19.345 12.863 8.164 1.00 59.31 235 SER A N 1
ATOM 1748 C CA . SER A 1 235 ? 18.402 13.971 8.047 1.00 59.31 235 SER A CA 1
ATOM 1749 C C . SER A 1 235 ? 18.421 14.922 9.248 1.00 59.31 235 SER A C 1
ATOM 1751 O O . SER A 1 235 ? 18.628 14.558 10.410 1.00 59.31 235 SER A O 1
ATOM 1753 N N . ASP A 1 236 ? 18.185 16.193 8.944 1.00 57.81 236 ASP A N 1
ATOM 1754 C CA . ASP A 1 236 ? 17.895 17.270 9.884 1.00 57.81 236 ASP A CA 1
ATOM 1755 C C . ASP A 1 236 ? 16.390 17.387 10.198 1.00 57.81 236 ASP A C 1
ATOM 1757 O O . ASP A 1 236 ? 16.023 17.952 11.235 1.00 57.81 236 ASP A O 1
ATOM 1761 N N . ALA A 1 237 ? 15.525 16.796 9.364 1.00 61.34 237 ALA A N 1
ATOM 1762 C CA . ALA A 1 237 ? 14.112 16.565 9.646 1.00 61.34 237 ALA A CA 1
ATOM 1763 C C . ALA A 1 237 ? 13.938 15.276 10.459 1.00 61.34 237 ALA A C 1
ATOM 1765 O O . ALA A 1 237 ? 14.304 14.184 10.036 1.00 61.34 237 ALA A O 1
ATOM 1766 N N . THR A 1 238 ? 13.392 15.403 11.662 1.00 70.06 238 THR A N 1
ATOM 1767 C CA . THR A 1 238 ? 13.202 14.279 12.584 1.00 70.06 238 THR A CA 1
ATOM 1768 C C . THR A 1 238 ? 11.814 14.386 13.212 1.00 70.06 238 THR A C 1
ATOM 1770 O O . THR A 1 238 ? 11.376 15.489 13.532 1.00 70.06 238 THR A O 1
ATOM 1773 N N . GLY A 1 239 ? 11.114 13.265 13.375 1.00 81.00 239 GLY A N 1
ATOM 1774 C CA . GLY A 1 239 ? 9.793 13.194 14.011 1.00 81.00 239 GLY A CA 1
ATOM 1775 C C . GLY A 1 239 ? 8.674 12.788 13.050 1.00 81.00 239 GLY A C 1
ATOM 1776 O O . GLY A 1 239 ? 8.656 13.159 11.885 1.00 81.00 239 GLY A O 1
ATOM 1777 N N . HIS A 1 240 ? 7.704 12.024 13.522 1.00 87.75 240 HIS A N 1
ATOM 1778 C CA . HIS A 1 240 ? 6.540 11.637 12.732 1.00 87.75 240 HIS A CA 1
ATOM 1779 C C . HIS A 1 240 ? 5.372 12.589 12.988 1.00 87.75 240 HIS A C 1
ATOM 1781 O O . HIS A 1 240 ? 5.149 13.010 14.117 1.00 87.75 240 HIS A O 1
ATOM 1787 N N . THR A 1 241 ? 4.591 12.907 11.960 1.00 92.31 241 THR A N 1
ATOM 1788 C CA . THR A 1 241 ? 3.346 13.676 12.071 1.00 92.31 241 THR A CA 1
ATOM 1789 C C . THR A 1 241 ? 2.196 12.843 11.527 1.00 92.31 241 THR A C 1
ATOM 1791 O O . THR A 1 241 ? 2.214 12.466 10.361 1.00 92.31 241 THR A O 1
ATOM 1794 N N . SER A 1 242 ? 1.188 12.578 12.357 1.00 95.75 242 SER A N 1
ATOM 1795 C CA . SER A 1 242 ? -0.043 11.891 11.958 1.00 95.75 242 SER A CA 1
ATOM 1796 C C . SER A 1 242 ? -1.254 12.783 12.160 1.00 95.75 242 SER A C 1
ATOM 1798 O O . SER A 1 242 ? -1.503 13.243 13.276 1.00 95.75 242 SER A O 1
ATOM 1800 N N . THR A 1 243 ? -2.044 12.958 11.107 1.00 97.56 243 THR A N 1
ATOM 1801 C CA . THR A 1 243 ? -3.432 13.416 11.194 1.00 97.56 243 THR A CA 1
ATOM 1802 C C . THR A 1 243 ? -4.338 12.254 10.814 1.00 97.56 243 THR A C 1
ATOM 1804 O O . THR A 1 243 ? -4.145 11.649 9.767 1.00 97.56 243 THR A O 1
ATOM 1807 N N . ILE A 1 244 ? -5.277 11.895 11.689 1.00 97.94 244 ILE A N 1
ATOM 1808 C CA . ILE A 1 244 ? -6.227 10.803 11.455 1.00 97.94 244 ILE A CA 1
ATOM 1809 C C . ILE A 1 244 ? -7.635 11.330 11.707 1.00 97.94 244 ILE A C 1
ATOM 1811 O O . ILE A 1 244 ? -7.996 11.658 12.839 1.00 97.94 244 ILE A O 1
ATOM 1815 N N . ASN A 1 245 ? -8.432 11.402 10.653 1.00 98.12 245 ASN A N 1
ATOM 1816 C CA . ASN A 1 245 ? -9.865 11.626 10.703 1.00 98.12 245 ASN A CA 1
ATOM 1817 C C . ASN A 1 245 ? -10.551 10.285 10.456 1.00 98.12 245 ASN A C 1
ATOM 1819 O O . ASN A 1 245 ? -10.286 9.633 9.450 1.00 98.12 245 ASN A O 1
ATOM 1823 N N . ILE A 1 246 ? -11.402 9.862 11.388 1.00 97.00 246 ILE A N 1
ATOM 1824 C CA . ILE A 1 246 ? -12.159 8.620 11.239 1.00 97.00 246 ILE A CA 1
ATOM 1825 C C . ILE A 1 246 ? -13.620 8.821 11.635 1.00 97.00 246 ILE A C 1
ATOM 1827 O O . ILE A 1 246 ? -13.932 9.351 12.706 1.00 97.00 246 ILE A O 1
ATOM 1831 N N . THR A 1 247 ? -14.523 8.425 10.749 1.00 97.50 247 THR A N 1
ATOM 1832 C CA . THR A 1 247 ? -15.974 8.490 10.924 1.00 97.50 247 THR A CA 1
ATOM 1833 C C . THR A 1 247 ? -16.561 7.118 10.640 1.00 97.50 247 THR A C 1
ATOM 1835 O O . THR A 1 247 ? -16.207 6.501 9.650 1.00 97.50 247 THR A O 1
ATOM 1838 N N . GLY A 1 248 ? -17.439 6.645 11.523 1.00 96.75 248 GLY A N 1
ATOM 1839 C CA . GLY A 1 248 ? -18.049 5.315 11.436 1.00 96.75 248 GLY A CA 1
ATOM 1840 C C . GLY A 1 248 ? -17.967 4.569 12.763 1.00 96.75 248 GLY A C 1
ATOM 1841 O O . GLY A 1 248 ? -17.241 4.959 13.675 1.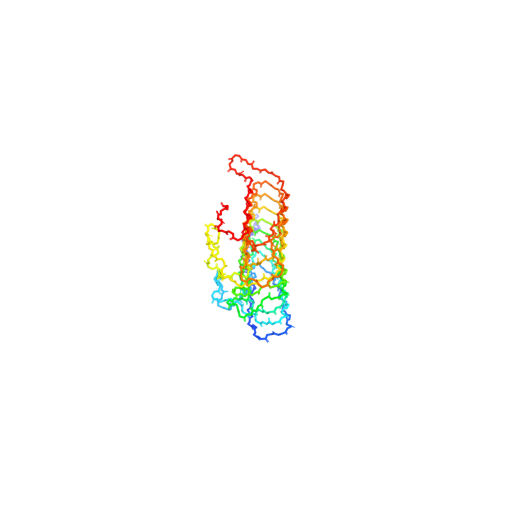00 96.75 248 GLY A O 1
ATOM 1842 N N . ASP A 1 249 ? -18.755 3.519 12.922 1.00 97.31 249 ASP A N 1
ATOM 1843 C CA . ASP A 1 249 ? -18.747 2.659 14.099 1.00 97.31 249 ASP A CA 1
ATOM 1844 C C . ASP A 1 249 ? -17.682 1.545 13.971 1.00 97.31 249 ASP A C 1
ATOM 1846 O O . ASP A 1 249 ? -17.259 1.169 12.882 1.00 97.31 249 ASP A O 1
ATOM 1850 N N . TYR A 1 250 ? -17.261 0.973 15.104 1.00 96.06 250 TYR A N 1
ATOM 1851 C CA . TYR A 1 250 ? -16.392 -0.221 15.165 1.00 96.06 250 TYR A CA 1
ATOM 1852 C C . TYR A 1 250 ? -15.000 -0.113 14.518 1.00 96.06 250 TYR A C 1
ATOM 1854 O O . TYR A 1 250 ? -14.426 -1.136 14.149 1.00 96.06 250 TYR A O 1
ATOM 1862 N N . TRP A 1 251 ? -14.442 1.089 14.385 1.00 96.31 251 TRP A N 1
ATOM 1863 C CA . TRP A 1 251 ? -13.072 1.237 13.897 1.00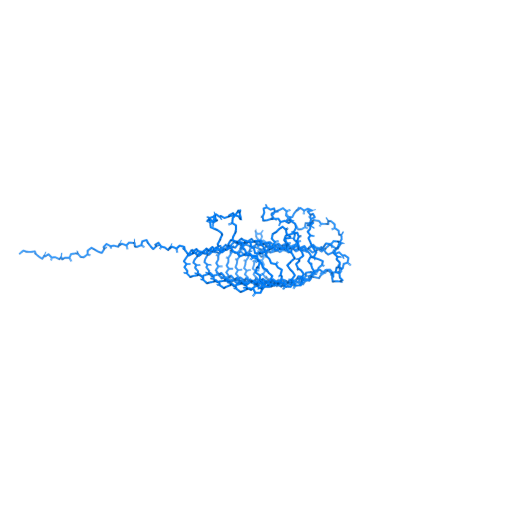 96.31 251 TRP A CA 1
ATOM 1864 C C . TRP A 1 251 ? -12.020 0.744 14.898 1.00 96.31 251 TRP A C 1
ATOM 1866 O O . TRP A 1 251 ? -12.219 0.800 16.112 1.00 96.31 251 TRP A O 1
ATOM 1876 N N . ASP A 1 252 ? -10.871 0.319 14.384 1.00 95.12 252 ASP A N 1
ATOM 1877 C CA . ASP A 1 252 ? -9.716 -0.124 15.164 1.00 95.12 252 ASP A CA 1
ATOM 1878 C C . ASP A 1 252 ? -8.455 0.575 14.653 1.00 95.12 252 ASP A C 1
ATOM 1880 O O . ASP A 1 252 ? -8.149 0.508 13.467 1.00 95.12 252 ASP A O 1
ATOM 1884 N N . VAL A 1 253 ? -7.753 1.305 15.514 1.00 95.31 253 VAL A N 1
ATOM 1885 C CA . VAL A 1 253 ? -6.579 2.094 15.128 1.00 95.31 253 VAL A CA 1
ATOM 1886 C C . VAL A 1 253 ? -5.424 1.809 16.073 1.00 95.31 253 VAL A C 1
ATOM 1888 O O . VAL A 1 253 ? -5.449 2.230 17.232 1.00 95.31 253 VAL A O 1
ATOM 1891 N N . ASP A 1 254 ? -4.374 1.209 15.529 1.00 92.69 254 ASP A N 1
ATOM 1892 C CA . ASP A 1 254 ? -3.083 1.009 16.169 1.00 92.69 254 ASP A CA 1
ATOM 1893 C C . ASP A 1 254 ? -2.037 1.901 15.492 1.00 92.69 254 ASP A C 1
ATOM 1895 O O . ASP A 1 254 ? -1.619 1.676 14.357 1.00 92.69 254 ASP A O 1
ATOM 1899 N N . LEU A 1 255 ? -1.588 2.938 16.201 1.00 91.56 255 LEU A N 1
ATOM 1900 C CA . LEU A 1 255 ? -0.601 3.895 15.708 1.00 91.56 255 LEU A CA 1
ATOM 1901 C C . LEU A 1 255 ? 0.701 3.794 16.501 1.00 91.56 255 LEU A C 1
ATOM 1903 O O . LEU A 1 255 ? 0.760 4.164 17.673 1.00 91.56 255 LEU A O 1
ATOM 1907 N N . ILE A 1 256 ? 1.779 3.381 15.841 1.00 86.56 256 ILE A N 1
ATOM 1908 C CA . ILE A 1 256 ? 3.121 3.328 16.423 1.00 86.56 256 ILE A CA 1
ATOM 1909 C C . ILE A 1 256 ? 4.035 4.309 15.682 1.00 86.56 256 ILE A C 1
ATOM 1911 O O . ILE A 1 256 ? 4.249 4.185 14.481 1.00 86.56 256 ILE A O 1
ATOM 1915 N N . GLN A 1 257 ? 4.609 5.266 16.406 1.00 86.50 257 GLN A N 1
ATOM 1916 C CA . GLN A 1 257 ? 5.600 6.226 15.915 1.00 86.50 257 GLN A CA 1
ATOM 1917 C C . GLN A 1 257 ? 6.863 6.137 16.777 1.00 86.50 257 GLN A C 1
ATOM 1919 O O . GLN A 1 257 ? 6.802 6.158 18.011 1.00 86.50 257 GLN A O 1
ATOM 1924 N N . ARG A 1 258 ? 8.015 5.961 16.130 1.00 81.69 258 ARG A N 1
ATOM 1925 C CA . ARG A 1 258 ? 9.299 5.726 16.796 1.00 81.69 258 ARG A CA 1
ATOM 1926 C C . ARG A 1 258 ? 10.397 6.532 16.121 1.00 81.69 258 ARG A C 1
ATOM 1928 O O . ARG A 1 258 ? 11.242 5.950 15.442 1.00 81.69 258 ARG A O 1
ATOM 1935 N N . SER A 1 259 ? 10.412 7.848 16.304 1.00 76.12 259 SER A N 1
ATOM 1936 C CA . SER A 1 259 ? 11.500 8.670 15.768 1.00 76.12 259 SER A CA 1
ATOM 1937 C C . SER A 1 259 ? 12.771 8.627 16.634 1.00 76.12 259 SER A C 1
ATOM 1939 O O . SER A 1 259 ? 12.852 7.990 17.694 1.00 76.12 259 SER A O 1
ATOM 1941 N N . THR A 1 260 ? 13.826 9.292 16.159 1.00 70.50 260 THR A N 1
ATOM 1942 C CA . THR A 1 260 ? 15.134 9.353 16.819 1.00 70.50 260 THR A CA 1
ATOM 1943 C C . THR A 1 260 ? 15.400 10.759 17.350 1.00 70.50 260 THR A C 1
ATOM 1945 O O . THR A 1 260 ? 15.917 11.614 16.635 1.00 70.50 260 THR A O 1
ATOM 1948 N N . ASN A 1 261 ? 15.117 10.979 18.638 1.00 67.69 261 ASN A N 1
ATOM 1949 C CA . ASN A 1 261 ? 15.428 12.213 19.377 1.00 67.69 261 ASN A CA 1
ATOM 1950 C C . ASN A 1 261 ? 14.678 13.484 18.925 1.00 67.69 261 ASN A C 1
ATOM 1952 O O . ASN A 1 261 ? 15.197 14.585 19.130 1.00 67.69 261 ASN A O 1
ATOM 1956 N N . ASN A 1 262 ? 13.481 13.364 18.349 1.00 75.06 262 ASN A N 1
ATOM 1957 C CA . ASN A 1 262 ? 12.621 14.519 18.095 1.00 75.06 262 ASN A CA 1
ATOM 1958 C C . ASN A 1 262 ? 11.166 14.209 18.453 1.00 75.06 262 ASN A C 1
ATOM 1960 O O . ASN A 1 262 ? 10.808 13.061 18.666 1.00 75.06 262 ASN A O 1
ATOM 1964 N N . ASN A 1 263 ? 10.350 15.252 18.557 1.00 80.88 263 ASN A N 1
ATOM 1965 C CA . ASN A 1 263 ? 8.955 15.131 18.928 1.00 80.88 263 ASN A CA 1
ATOM 1966 C C . ASN A 1 263 ? 8.145 14.537 17.776 1.00 80.88 263 ASN A C 1
ATOM 1968 O O . ASN A 1 263 ? 8.073 15.125 16.696 1.00 80.88 263 ASN A O 1
ATOM 1972 N N . ASP A 1 264 ? 7.444 13.453 18.068 1.00 86.38 264 ASP A N 1
ATOM 1973 C CA . ASP A 1 264 ? 6.365 12.951 17.232 1.00 86.38 264 ASP A CA 1
ATOM 1974 C C . ASP A 1 264 ? 5.052 13.702 17.542 1.00 86.38 264 ASP A C 1
ATOM 1976 O O . ASP A 1 264 ? 4.755 14.045 18.694 1.00 86.38 264 ASP A O 1
ATOM 1980 N N . TRP A 1 265 ? 4.227 13.952 16.527 1.00 91.44 265 TRP A N 1
ATOM 1981 C CA . TRP A 1 265 ? 2.931 14.614 16.649 1.00 91.44 265 TRP A CA 1
ATOM 1982 C C . TRP A 1 265 ? 1.799 13.732 16.127 1.00 91.44 265 TRP A C 1
ATOM 1984 O O . TRP A 1 265 ? 1.882 13.150 15.046 1.00 91.44 265 TRP A O 1
ATOM 1994 N N . VAL A 1 266 ? 0.713 13.667 16.896 1.00 94.25 266 VAL A N 1
ATOM 1995 C CA . VAL A 1 266 ? -0.499 12.921 16.549 1.00 94.25 266 VAL A CA 1
ATOM 1996 C C . VAL A 1 266 ? -1.713 13.794 16.816 1.00 94.25 266 VAL A C 1
ATOM 1998 O O . VAL A 1 266 ? -1.899 14.299 17.925 1.00 94.25 266 VAL A O 1
ATOM 2001 N N . ASN A 1 267 ? -2.561 13.932 15.805 1.00 96.12 267 ASN A N 1
ATOM 2002 C CA . ASN A 1 267 ? -3.871 14.550 15.897 1.00 96.12 267 ASN A CA 1
ATOM 2003 C C . ASN A 1 267 ? -4.925 13.575 15.382 1.00 96.12 267 ASN A C 1
ATOM 2005 O O . ASN A 1 267 ? -4.871 13.163 14.228 1.00 96.12 267 ASN A O 1
ATOM 2009 N N . ILE A 1 268 ? -5.880 13.222 16.242 1.00 95.81 268 ILE A N 1
ATOM 2010 C CA . ILE A 1 268 ? -6.957 12.293 15.900 1.00 95.81 268 ILE A CA 1
ATOM 2011 C C . ILE A 1 268 ? -8.299 12.968 16.130 1.00 95.81 268 ILE A C 1
ATOM 2013 O O . ILE A 1 268 ? -8.581 13.465 17.223 1.00 95.81 268 ILE A O 1
ATOM 2017 N N . ASN A 1 269 ? -9.135 12.937 15.101 1.00 96.56 269 ASN A N 1
ATOM 2018 C CA . ASN A 1 269 ? -10.524 13.349 15.139 1.00 96.56 269 ASN A CA 1
ATOM 2019 C C . ASN A 1 269 ? -11.399 12.146 14.771 1.00 96.56 269 ASN A C 1
ATOM 2021 O O . ASN A 1 269 ? -11.594 11.843 13.598 1.00 96.56 269 ASN A O 1
ATOM 2025 N N . ALA A 1 270 ? -11.892 11.451 15.794 1.00 95.25 270 ALA A N 1
ATOM 2026 C CA . ALA A 1 270 ? -12.676 10.235 15.636 1.00 95.25 270 ALA A CA 1
ATOM 2027 C C . ALA A 1 270 ? -14.136 10.453 16.050 1.00 95.25 270 ALA A C 1
ATOM 2029 O O . ALA A 1 270 ? -14.415 11.025 17.110 1.00 95.25 270 ALA A O 1
ATOM 2030 N N . THR A 1 271 ? -15.071 9.954 15.245 1.00 95.56 271 THR A N 1
ATOM 2031 C CA . THR A 1 271 ? -16.496 9.862 15.584 1.00 95.56 271 THR A CA 1
ATOM 2032 C C . THR A 1 271 ? -17.000 8.429 15.416 1.00 95.56 271 THR A C 1
ATOM 2034 O O . THR A 1 271 ? -16.331 7.608 14.801 1.00 95.56 271 THR A O 1
ATOM 2037 N N . GLY A 1 272 ? -18.151 8.121 16.020 1.00 93.25 272 GLY A N 1
ATOM 2038 C CA . GLY A 1 272 ? -18.727 6.773 16.056 1.00 93.25 272 GLY A CA 1
ATOM 2039 C C . GLY A 1 272 ? -18.500 6.036 17.376 1.00 93.25 272 GLY A C 1
ATOM 2040 O O . GLY A 1 272 ? -18.103 6.625 18.387 1.00 93.25 272 GLY A O 1
ATOM 2041 N N . SER A 1 273 ? -18.873 4.761 17.409 1.00 92.88 273 SER A N 1
ATOM 2042 C CA . SER A 1 273 ? -19.025 3.984 18.633 1.00 92.88 273 SER A CA 1
ATOM 2043 C C . SER A 1 273 ? -18.821 2.483 18.433 1.00 92.88 273 SER A C 1
ATOM 2045 O O . SER A 1 273 ? -18.978 1.937 17.349 1.00 92.88 273 SER A O 1
ATOM 2047 N N . GLY A 1 274 ? -18.475 1.801 19.524 1.00 91.38 274 GLY A N 1
ATOM 2048 C CA . GLY A 1 274 ? -18.538 0.346 19.614 1.00 91.38 274 GLY A CA 1
ATOM 2049 C C . GLY A 1 274 ? -19.730 -0.129 20.449 1.00 91.38 274 GLY A C 1
ATOM 2050 O O . GLY A 1 274 ? -20.397 0.637 21.147 1.00 91.38 274 GLY A O 1
ATOM 2051 N N . THR A 1 275 ? -19.953 -1.436 20.448 1.00 91.25 275 THR A N 1
ATOM 2052 C CA . THR A 1 275 ? -20.820 -2.160 21.382 1.00 91.25 275 THR A CA 1
ATOM 2053 C C . THR A 1 275 ? -19.986 -2.903 22.435 1.00 91.25 275 THR A C 1
ATOM 2055 O O . THR A 1 275 ? -18.761 -2.878 22.425 1.00 91.25 275 THR A O 1
ATOM 2058 N N . GLN A 1 276 ? -20.645 -3.625 23.348 1.00 80.94 276 GLN A N 1
ATOM 2059 C CA . GLN A 1 276 ? -19.970 -4.530 24.293 1.00 80.94 276 GLN A CA 1
ATOM 2060 C C . GLN A 1 276 ? -19.243 -5.705 23.595 1.00 80.94 276 GLN A C 1
ATOM 2062 O O . GLN A 1 276 ? -18.390 -6.337 24.213 1.00 80.94 276 GLN A O 1
ATOM 2067 N N . GLY A 1 277 ? -19.618 -6.040 22.351 1.00 83.31 277 GLY A N 1
ATOM 2068 C CA . GLY A 1 277 ? -19.058 -7.167 21.591 1.00 83.31 277 GLY A CA 1
ATOM 2069 C C . GLY A 1 277 ? -18.048 -6.776 20.509 1.00 83.31 277 GLY A C 1
ATOM 2070 O O . GLY A 1 277 ? -17.174 -7.581 20.204 1.00 83.31 277 GLY A O 1
ATOM 2071 N N . SER A 1 278 ? -18.146 -5.553 19.985 1.00 89.50 278 SER A N 1
ATOM 2072 C CA . SER A 1 278 ? -17.248 -4.990 18.969 1.00 89.50 278 SER A CA 1
ATOM 2073 C C . SER A 1 278 ? -16.909 -3.572 19.391 1.00 89.50 278 SER A C 1
ATOM 2075 O O . SER A 1 278 ? -17.803 -2.734 19.448 1.00 89.50 278 SER A O 1
ATOM 2077 N N . HIS A 1 279 ? -15.665 -3.309 19.763 1.00 88.38 279 HIS A N 1
ATOM 2078 C CA . HIS A 1 279 ? -15.268 -2.007 20.291 1.00 88.38 279 HIS A CA 1
ATOM 2079 C C . HIS A 1 279 ? -14.826 -1.086 19.151 1.00 88.38 279 HIS A C 1
ATOM 2081 O O . HIS A 1 279 ? -14.393 -1.574 18.118 1.00 88.38 279 HIS A O 1
ATOM 2087 N N . ALA A 1 280 ? -14.940 0.224 19.365 1.00 94.56 280 ALA A N 1
ATOM 2088 C CA . ALA A 1 280 ? -14.124 1.186 18.640 1.00 94.56 280 ALA A CA 1
ATOM 2089 C C . ALA A 1 280 ? -12.850 1.401 19.471 1.00 94.56 280 ALA A C 1
ATOM 2091 O O . ALA A 1 280 ? -12.957 1.762 20.654 1.00 94.56 280 ALA A O 1
ATOM 2092 N N . THR A 1 281 ? -11.681 1.091 18.920 1.00 94.00 281 THR A N 1
ATOM 2093 C CA . THR A 1 281 ? -10.414 0.990 19.662 1.00 94.00 281 THR A CA 1
ATOM 2094 C C . THR A 1 281 ? -9.345 1.894 19.085 1.00 94.00 281 THR A C 1
ATOM 2096 O O . THR A 1 281 ? -9.160 1.983 17.881 1.00 94.00 281 THR A O 1
ATOM 2099 N N . LEU A 1 282 ? -8.646 2.591 19.981 1.00 94.00 282 LEU A N 1
ATOM 2100 C CA . LEU A 1 282 ? -7.504 3.433 19.656 1.00 94.00 282 LEU A CA 1
ATOM 2101 C C . LEU A 1 282 ? -6.349 3.066 20.578 1.00 94.00 282 LEU A C 1
ATOM 2103 O O . LEU A 1 282 ? -6.465 3.200 21.803 1.00 94.00 282 LEU A O 1
ATOM 2107 N N . CYS A 1 283 ? -5.227 2.692 19.988 1.00 92.19 283 CYS A N 1
ATOM 2108 C CA . CYS A 1 283 ? -3.952 2.567 20.657 1.00 92.19 283 CYS A CA 1
ATOM 2109 C C . CYS A 1 283 ? -2.905 3.445 19.967 1.00 92.19 283 CYS A C 1
ATOM 2111 O O . CYS A 1 283 ? -2.795 3.495 18.746 1.00 92.19 283 CYS A O 1
ATOM 2113 N N . ILE A 1 284 ? -2.133 4.171 20.777 1.00 91.00 284 ILE A N 1
ATOM 2114 C CA . ILE A 1 284 ? -1.052 5.033 20.304 1.00 91.00 284 ILE A CA 1
ATOM 2115 C C . ILE A 1 284 ? 0.199 4.728 21.115 1.00 91.00 284 ILE A C 1
ATOM 2117 O O . ILE A 1 284 ? 0.192 4.819 22.346 1.00 91.00 284 ILE A O 1
ATOM 2121 N N . VAL A 1 285 ? 1.292 4.447 20.416 1.00 86.12 285 VAL A N 1
ATOM 2122 C CA . VAL A 1 285 ? 2.632 4.319 20.981 1.00 86.12 285 VAL A CA 1
ATOM 2123 C C . VAL A 1 285 ? 3.535 5.341 20.304 1.00 86.12 285 VAL A C 1
ATOM 2125 O O . VAL A 1 285 ? 3.916 5.170 19.153 1.00 86.12 285 VAL A O 1
ATOM 2128 N N . GLN A 1 286 ? 3.912 6.385 21.039 1.00 85.19 286 GLN A N 1
ATOM 2129 C CA . GLN A 1 286 ? 4.987 7.299 20.651 1.00 85.19 286 GLN A CA 1
ATOM 2130 C C . GLN A 1 286 ? 6.212 6.996 21.501 1.00 85.19 286 GLN A C 1
ATOM 2132 O O . GLN A 1 286 ? 6.115 6.918 22.732 1.00 85.19 286 GLN A O 1
ATOM 2137 N N . ASN A 1 287 ? 7.346 6.752 20.857 1.00 76.94 287 ASN A N 1
ATOM 2138 C CA . ASN A 1 287 ? 8.530 6.293 21.559 1.00 76.94 287 ASN A CA 1
ATOM 2139 C C . ASN A 1 287 ? 9.825 6.718 20.859 1.00 76.94 287 ASN A C 1
ATOM 2141 O O . ASN A 1 287 ? 10.399 5.969 20.063 1.00 76.94 287 ASN A O 1
ATOM 2145 N N . ASP A 1 288 ? 10.324 7.883 21.261 1.00 73.56 288 ASP A N 1
ATOM 2146 C CA . ASP A 1 288 ? 11.618 8.407 20.848 1.00 73.56 288 ASP A CA 1
ATOM 2147 C C . ASP A 1 288 ? 12.732 7.507 21.395 1.00 73.56 288 ASP A C 1
ATOM 2149 O O . ASP A 1 288 ? 12.932 7.399 22.609 1.00 73.56 288 ASP A O 1
ATOM 2153 N N . SER A 1 289 ? 13.515 6.880 20.517 1.00 62.16 289 SER A N 1
ATOM 2154 C CA . SER A 1 289 ? 14.716 6.093 20.867 1.00 62.16 289 SER A CA 1
ATOM 2155 C C . SER A 1 289 ? 14.539 4.872 21.797 1.00 62.16 289 SER A C 1
ATOM 2157 O O . SER A 1 289 ? 15.527 4.209 22.125 1.00 62.16 289 SER A O 1
ATOM 2159 N N . GLY A 1 290 ? 13.323 4.525 22.228 1.00 58.44 290 GLY A N 1
ATOM 2160 C CA . GLY A 1 290 ? 13.087 3.368 23.095 1.00 58.44 290 GLY A CA 1
ATOM 2161 C C . GLY A 1 290 ? 12.720 2.085 22.345 1.00 58.44 290 GLY A C 1
ATOM 2162 O O . GLY A 1 290 ? 12.416 2.067 21.150 1.00 58.44 290 GLY A O 1
ATOM 2163 N N . SER A 1 291 ? 12.671 0.980 23.085 1.00 59.25 291 SER A N 1
ATOM 2164 C CA . SER A 1 291 ? 12.293 -0.353 22.593 1.00 59.25 291 SER A CA 1
ATOM 2165 C C . SER A 1 291 ? 10.873 -0.773 22.997 1.00 59.25 291 SER A C 1
ATOM 2167 O O . SER A 1 291 ? 10.601 -1.973 23.057 1.00 59.25 291 SER A O 1
ATOM 2169 N N . ALA A 1 292 ? 10.007 0.168 23.396 1.00 55.66 292 ALA A N 1
ATOM 2170 C CA . ALA A 1 292 ? 8.659 -0.172 23.836 1.00 55.66 292 ALA A CA 1
ATOM 2171 C C . ALA A 1 292 ? 7.893 -0.824 22.677 1.00 55.66 292 ALA A C 1
ATOM 2173 O O . ALA A 1 292 ? 7.914 -0.320 21.554 1.00 55.66 292 ALA A O 1
ATOM 2174 N N . ALA A 1 293 ? 7.266 -1.961 22.971 1.00 57.31 293 ALA A N 1
ATOM 2175 C CA . ALA A 1 293 ? 6.462 -2.728 22.037 1.00 57.31 293 ALA A CA 1
ATOM 2176 C C . ALA A 1 293 ? 5.024 -2.788 22.553 1.00 57.31 293 ALA A C 1
ATOM 2178 O O . ALA A 1 293 ? 4.817 -3.051 23.741 1.00 57.31 293 ALA A O 1
ATOM 2179 N N . GLY A 1 294 ? 4.074 -2.606 21.640 1.00 64.50 294 GLY A N 1
ATOM 2180 C CA . GLY A 1 294 ? 2.691 -3.027 21.820 1.00 64.50 294 GLY A CA 1
ATOM 2181 C C . GLY A 1 294 ? 1.688 -1.884 21.871 1.00 64.50 294 GLY A C 1
ATOM 2182 O O . GLY A 1 294 ? 1.612 -1.162 22.867 1.00 64.50 294 GLY A O 1
ATOM 2183 N N . CYS A 1 295 ? 0.927 -1.780 20.789 1.00 62.47 295 CYS A N 1
ATOM 2184 C CA . CYS A 1 295 ? -0.489 -2.115 20.842 1.00 62.47 295 CYS A CA 1
ATOM 2185 C C . CYS A 1 295 ? -0.582 -3.661 20.778 1.00 62.47 295 CYS A C 1
ATOM 2187 O O . CYS A 1 295 ? -1.272 -4.244 21.636 1.00 62.47 295 CYS A O 1
#

Sequence (295 aa):
MKYSVLILVLFGFALTSHAADNQIYITQTNATNSQIDIEQLGSGNIVADNASNTTTVDAAMNINGTGLNFNLDQIGSSNKFLADLNGNDGTYNFTFTGSSNVFTGQLNSAGTYNMNDFTFTNAVTGSSNAFTVNIAEDADANDSDIVWAFDGADNIVFFNAATDYTHSNLSSLFGSSGSVTGADADNMNLNWNVDGDDNVFKVAISSPFVNQDWDIDGDNNTLDYIGIGNANASSDATGHTSTINITGDYWDVDLIQRSTNNNDWVNINATGSGTQGSHATLCIVQNDSGSAAGC

Foldseek 3Di:
DDDDDDDDDPPPPPPPPPFDEAEDADAADADELDEAAEEAATAHYEYAHPVDPDPDQPGGREHEYEAYEYHYAYAHQEYEHRHEYEYAEYEHEYEAHHQEYEYDYEYRPPQPDAHENYEAEYAYEHAQYEEEYEYRQQHENEPYEYYYAYHYAHAEYEYEYQFVDDSPCRVVPAQDLDDRPGDEYEEYEYEYHAHYEHYAYAYEYEYQEYEYEEHYAEENYEAHYAYAYDLPHPDPDGEYEYEYEYHYEQYHYHEHHEHAPDYYYYHYHYDYAYDPVGGHYDDYHYHHPDSDHDD

Mean predicted aligned error: 9.65 Å

Solvent-accessible surface area (backbone atoms only — not comparable to full-atom values): 14403 Å² total; per-residue (Å²): 136,81,88,82,80,83,80,83,78,80,76,79,75,77,73,79,79,77,74,64,62,47,76,48,67,58,81,44,75,83,39,66,69,41,77,48,81,46,80,40,81,34,56,33,24,37,38,21,19,94,81,33,93,57,102,54,74,95,35,38,14,40,42,28,24,35,41,31,36,39,38,40,39,32,40,22,53,25,30,37,43,33,34,33,40,37,35,34,32,29,40,40,39,39,37,40,38,24,60,22,37,37,39,42,35,32,34,14,61,81,30,80,41,44,32,35,59,24,39,41,37,38,42,38,36,45,29,55,26,43,37,41,40,38,32,13,23,52,8,28,28,25,58,17,42,37,37,42,36,39,44,38,29,41,34,40,38,40,41,38,31,6,27,59,66,57,94,88,55,65,81,55,59,72,90,42,87,65,78,80,76,35,27,63,10,40,53,31,38,38,40,38,41,36,43,39,32,49,27,38,40,39,40,41,38,28,23,27,16,36,43,37,40,38,41,40,38,36,35,44,29,34,40,41,39,40,40,34,24,46,84,82,49,90,67,90,63,52,15,34,38,40,40,38,38,36,37,35,34,34,28,38,36,37,44,35,38,27,17,53,83,36,73,66,45,80,47,76,52,74,48,70,48,49,55,102,88,46,56,51,44,81,38,77,44,80,38,56,74,60,84,85,72,76,122

Secondary structure (DSSP, 8-state):
-------------------PPEEEE-EEEEEES-EEEEEEESTTEEEE-TT--SSSSTT-EEEEEEEEEEEEEEESSSEEEEEEEEEEEEEEEEEEESS-EEEEEEESGGGSS--TTEEEEEEEESSS-EEEEEESTTS--TT-EEEEEEESS--EEEEEES-S--TTSGGGSTTS----------SEEEEEEEESSS-EEEEEEE-SEEEEEEEEESSS-EEEEEEE--TT---S--EEEEEEEEESSS-EEEEEEE-SSS--EEEEEE-----SSS--EEEEEE-SS------

pLDDT: mean 80.24, std 17.81, range [31.3, 98.56]

Radius of gyration: 22.4 Å; Cα contacts (8 Å, |Δi|>4): 908; chains: 1; bounding box: 83×50×61 Å